Protein AF-A0A7C5AH09-F1 (afdb_monomer_lite)

Radius of gyration: 34.68 Å; chains: 1; bounding box: 106×74×76 Å

pLDDT: mean 75.74, std 21.16, range [31.05, 95.94]

Sequence (254 aa):
MTISGFISASARWSAEERPSFCAGADLTSGSRRRPGRLTRRSPPRRRPLKYDDGRMSAISKQVIEQIRSRCDIVEVIGESVPLQRAGASYKALCPFHKEKTPSFHVNPQRQMFYCFGCHAGGDVFRFVMLRENVDFYTALRMLAEKTGVRIQFEDERESGPDKSLLYRSQAEAAEFYHELLLGGQGAAAREYLKSRDLGDQAVRDFMIGYAPNAWDALLKWGGKKGYAAEALEAAGLVLRKSGASGDSWSSYDR

Secondary structure (DSSP, 8-state):
--------------------------------PPPP----PPPP-PPP----TTSGGGS-HHHHHHHHHH--HHHHHHTTS-PEEETTEEEE--SSS--SS--EEEETTTTEEEETTT--EE-HHHHHHHHHT--HHHHHHHHHHHHT-----GGGS--S--HHHHHHHHHHHHHHHHHHHHSGGGHHHHHHHHHTT--HHHHHHTT-----S-SSHHHHHHHHHT--HHHHHHTTSEEEEE-SSTT-EEEEE-

Foldseek 3Di:
DDDDDDDDDDDDDDDDDDDDDDDDDDDDDDDDDDPPDPDPPDPPDPDPPDPPPDQPVFFDPVLLVVLQVQDQLCVLVVVPFPWDDDPQKTWGCDPQDDDPDTQWIGHRVVQKIAGPPPRDIDHSQSVQCRNVVDDSVVSSVVSCVVRVNDTPGCVPPPPAQDVVLLVVLVVVVLVVQLVCCVDPQVPVVVVVCVVVVNDPVNCVVVSPGHDGPDFCPSVVVCVVVVHDPVSCVSSVQKDWDQDPPRPDIDITGD

Structure (mmCIF, N/CA/C/O backbone):
data_AF-A0A7C5AH09-F1
#
_entry.id   AF-A0A7C5AH09-F1
#
loop_
_atom_site.group_PDB
_atom_site.id
_atom_site.type_symbol
_atom_site.label_atom_id
_atom_site.label_alt_id
_atom_site.label_comp_id
_atom_site.label_asym_id
_atom_site.label_entity_id
_atom_site.label_seq_id
_atom_site.pdbx_PDB_ins_code
_atom_site.Cartn_x
_atom_site.Cartn_y
_atom_site.Cartn_z
_atom_site.occupancy
_atom_site.B_iso_or_equiv
_atom_site.auth_seq_id
_atom_site.auth_comp_id
_atom_site.auth_asym_id
_atom_site.auth_atom_id
_atom_site.pdbx_PDB_model_num
ATOM 1 N N . MET A 1 1 ? 78.126 -30.949 15.113 1.00 40.19 1 MET A N 1
ATOM 2 C CA . MET A 1 1 ? 78.537 -29.702 14.436 1.00 40.19 1 MET A CA 1
ATOM 3 C C . MET A 1 1 ? 77.319 -28.807 14.343 1.00 40.19 1 MET A C 1
ATOM 5 O O . MET A 1 1 ? 76.211 -29.308 14.217 1.00 40.19 1 MET A O 1
ATOM 9 N N . THR A 1 2 ? 77.544 -27.527 14.567 1.00 34.06 2 THR A N 1
ATOM 10 C CA . THR A 1 2 ? 76.625 -26.552 15.159 1.00 34.06 2 THR A CA 1
ATOM 11 C C . THR A 1 2 ? 76.087 -25.574 14.105 1.00 34.06 2 THR A C 1
ATOM 13 O O . THR A 1 2 ? 76.654 -25.502 13.021 1.00 34.06 2 THR A O 1
ATOM 16 N N . ILE A 1 3 ? 75.105 -24.756 14.527 1.00 38.84 3 ILE A N 1
ATOM 17 C CA . ILE A 1 3 ? 74.657 -23.441 13.992 1.00 38.84 3 ILE A CA 1
ATOM 18 C C . ILE A 1 3 ? 73.490 -23.540 12.987 1.00 38.84 3 ILE A C 1
ATOM 20 O O . ILE A 1 3 ? 73.645 -24.109 11.918 1.00 38.84 3 ILE A O 1
ATOM 24 N N . SER A 1 4 ? 72.241 -23.178 13.325 1.00 36.75 4 SER A N 1
ATOM 25 C CA . SER A 1 4 ? 71.658 -21.930 13.884 1.00 36.75 4 SER A CA 1
ATOM 26 C C . SER A 1 4 ? 71.413 -20.850 12.820 1.00 36.75 4 SER A C 1
ATOM 28 O O . SER A 1 4 ? 72.306 -20.519 12.050 1.00 36.75 4 SER A O 1
ATOM 30 N N . GLY A 1 5 ? 70.194 -20.298 12.800 1.00 33.03 5 GLY A N 1
ATOM 31 C CA . GLY A 1 5 ? 69.787 -19.235 11.877 1.00 33.03 5 GLY A CA 1
ATOM 32 C C . GLY A 1 5 ? 68.323 -18.815 12.034 1.00 33.03 5 GLY A C 1
ATOM 33 O O . GLY A 1 5 ? 67.497 -19.091 11.175 1.00 33.03 5 GLY A O 1
ATOM 34 N N . PHE A 1 6 ? 68.021 -18.183 13.168 1.00 36.06 6 PHE A N 1
ATOM 35 C CA . PHE A 1 6 ? 66.814 -17.400 13.474 1.00 36.06 6 PHE A CA 1
ATOM 36 C C . PHE A 1 6 ? 66.629 -16.233 12.478 1.00 36.06 6 PHE A C 1
ATOM 38 O O . PHE A 1 6 ? 67.632 -15.717 12.001 1.00 36.06 6 PHE A O 1
ATOM 45 N N . ILE A 1 7 ? 65.397 -15.744 12.271 1.00 38.12 7 ILE A N 1
ATOM 46 C CA . ILE A 1 7 ? 65.009 -14.324 12.452 1.00 38.12 7 ILE A CA 1
ATOM 47 C C . ILE A 1 7 ? 63.475 -14.202 12.401 1.00 38.12 7 ILE A C 1
ATOM 49 O O . ILE A 1 7 ? 62.809 -14.595 11.447 1.00 38.12 7 ILE A O 1
ATOM 53 N N . SER A 1 8 ? 62.953 -13.636 13.486 1.00 34.16 8 SER A N 1
ATOM 54 C CA . SER A 1 8 ? 61.584 -13.187 13.724 1.00 34.16 8 SER A CA 1
ATOM 55 C C . SER A 1 8 ? 61.521 -11.675 13.478 1.00 34.16 8 SER A C 1
ATOM 57 O O . SER A 1 8 ? 62.482 -10.978 13.801 1.00 34.16 8 SER A O 1
ATOM 59 N N . ALA A 1 9 ? 60.410 -11.151 12.956 1.00 36.31 9 ALA A N 1
ATOM 60 C CA . ALA A 1 9 ? 60.171 -9.709 12.885 1.00 36.31 9 ALA A CA 1
ATOM 61 C C . ALA A 1 9 ? 58.711 -9.381 13.232 1.00 36.31 9 ALA A C 1
ATOM 63 O O . ALA A 1 9 ? 57.815 -9.379 12.392 1.00 36.31 9 ALA A O 1
ATOM 64 N N . SER A 1 10 ? 58.493 -9.106 14.516 1.00 33.34 10 SER A N 1
ATOM 65 C CA . SER A 1 10 ? 57.310 -8.458 15.074 1.00 33.34 10 SER A CA 1
ATOM 66 C C . SER A 1 10 ? 57.399 -6.940 14.875 1.00 33.34 10 SER A C 1
ATOM 68 O O . SER A 1 10 ? 58.313 -6.311 15.413 1.00 33.34 10 SER A O 1
ATOM 70 N N . ALA A 1 11 ? 56.447 -6.336 14.161 1.00 37.59 11 ALA A N 1
ATOM 71 C CA . ALA A 1 11 ? 56.331 -4.882 14.052 1.00 37.59 11 ALA A CA 1
ATOM 72 C C . ALA A 1 11 ? 55.482 -4.326 15.208 1.00 37.59 11 ALA A C 1
ATOM 74 O O . ALA A 1 11 ? 54.275 -4.547 15.297 1.00 37.59 11 ALA A O 1
ATOM 75 N N . ARG A 1 12 ? 56.163 -3.622 16.112 1.00 35.12 12 ARG A N 1
ATOM 76 C CA . ARG A 1 12 ? 55.640 -2.896 17.271 1.00 35.12 12 ARG A CA 1
ATOM 77 C C . ARG A 1 12 ? 55.272 -1.474 16.821 1.00 35.12 12 ARG A C 1
ATOM 79 O O . ARG A 1 12 ? 56.121 -0.778 16.275 1.00 35.12 12 ARG A O 1
ATOM 86 N N . TRP A 1 13 ? 54.025 -1.053 17.029 1.00 32.09 13 TRP A N 1
ATOM 87 C CA . TRP A 1 13 ? 53.597 0.340 16.845 1.00 32.09 13 TRP A CA 1
ATOM 88 C C . TRP A 1 13 ? 54.025 1.162 18.068 1.00 32.09 13 TRP A C 1
ATOM 90 O O . TRP A 1 13 ? 53.552 0.903 19.174 1.00 32.09 13 TRP A O 1
ATOM 100 N N . SER A 1 14 ? 54.925 2.128 17.868 1.00 32.97 14 SER A N 1
ATOM 101 C CA . SER A 1 14 ? 55.265 3.159 18.856 1.00 32.97 14 SER A CA 1
ATOM 102 C C . SER A 1 14 ? 54.420 4.404 18.611 1.00 32.97 14 SER A C 1
ATOM 104 O O . SER A 1 14 ? 54.405 4.954 17.512 1.00 32.97 14 SER A O 1
ATOM 106 N N . ALA A 1 15 ? 53.722 4.825 19.659 1.00 37.28 15 ALA A N 1
ATOM 107 C CA . ALA A 1 15 ? 53.166 6.156 19.806 1.00 37.28 15 ALA A CA 1
ATOM 108 C C . ALA A 1 15 ? 54.281 7.108 20.243 1.00 37.28 15 ALA A C 1
ATOM 110 O O . ALA A 1 15 ? 55.023 6.742 21.141 1.00 37.28 15 ALA A O 1
ATOM 111 N N . GLU A 1 16 ? 54.361 8.289 19.631 1.00 34.41 16 GLU A N 1
ATOM 112 C CA . GLU A 1 16 ? 54.695 9.590 20.235 1.00 34.41 16 GLU A CA 1
ATOM 113 C C . GLU A 1 16 ? 55.125 10.553 19.131 1.00 34.41 16 GLU A C 1
ATOM 115 O O . GLU A 1 16 ? 55.995 10.231 18.336 1.00 34.41 16 GLU A O 1
ATOM 120 N N . GLU A 1 17 ? 54.465 11.712 19.065 1.00 35.47 17 GLU A N 1
ATOM 121 C CA . GLU A 1 17 ? 55.110 13.031 18.994 1.00 35.47 17 GLU A CA 1
ATOM 122 C C . GLU A 1 17 ? 54.033 14.119 18.842 1.00 35.47 17 GLU A C 1
ATOM 124 O O . GLU A 1 17 ? 53.329 14.235 17.839 1.00 35.47 17 GLU A O 1
ATOM 129 N N . ARG A 1 18 ? 53.880 14.919 19.902 1.00 43.75 18 ARG A N 1
ATOM 130 C CA . ARG A 1 18 ? 53.149 16.190 19.918 1.00 43.75 18 ARG A CA 1
ATOM 131 C C . ARG A 1 18 ? 54.176 17.320 19.921 1.00 43.75 18 ARG A C 1
ATOM 133 O O . ARG A 1 18 ? 55.049 17.287 20.787 1.00 43.75 18 ARG A O 1
ATOM 140 N N . PRO A 1 19 ? 54.005 18.387 19.128 1.00 40.19 19 PRO A N 1
ATOM 141 C CA . PRO A 1 19 ? 54.652 19.653 19.419 1.00 40.19 19 PRO A CA 1
ATOM 142 C C . PRO A 1 19 ? 53.746 20.560 20.261 1.00 40.19 19 PRO A C 1
ATOM 144 O O . PRO A 1 19 ? 52.538 20.670 20.047 1.00 40.19 19 PRO A O 1
ATOM 147 N N . SER A 1 20 ? 54.391 21.224 21.212 1.00 38.19 20 SER A N 1
ATOM 148 C CA . SER A 1 20 ? 53.914 22.301 22.075 1.00 38.19 20 SER A CA 1
ATOM 149 C C . SER A 1 20 ? 54.681 23.570 21.696 1.00 38.19 20 SER A C 1
ATOM 151 O O . SER A 1 20 ? 55.899 23.473 21.589 1.00 38.19 20 SER A O 1
ATOM 153 N N . PHE A 1 21 ? 54.013 24.718 21.504 1.00 34.06 21 PHE A N 1
ATOM 154 C CA . PHE A 1 21 ? 54.287 25.983 22.225 1.00 34.06 21 PHE A CA 1
ATOM 155 C C . PHE A 1 21 ? 53.445 27.177 21.701 1.00 34.06 21 PHE A C 1
ATOM 157 O O . PHE A 1 21 ? 53.385 27.417 20.501 1.00 34.06 21 PHE A O 1
ATOM 164 N N . CYS A 1 22 ? 52.795 27.869 22.654 1.00 34.16 22 CYS A N 1
ATOM 165 C CA . CYS A 1 22 ? 52.670 29.322 22.943 1.00 34.16 22 CYS A CA 1
ATOM 166 C C . CYS A 1 22 ? 52.935 30.371 21.831 1.00 34.16 22 CYS A C 1
ATOM 168 O O . CYS A 1 22 ? 53.820 30.185 21.015 1.00 34.16 22 CYS A O 1
ATOM 170 N N . ALA A 1 23 ? 52.386 31.594 21.802 1.00 34.53 23 ALA A N 1
ATOM 171 C CA . ALA A 1 23 ? 51.424 32.378 22.590 1.00 34.53 23 ALA A CA 1
ATOM 172 C C . ALA A 1 23 ? 51.160 33.698 21.814 1.00 34.53 23 ALA A C 1
ATOM 174 O O . ALA A 1 23 ? 51.990 34.100 21.002 1.00 34.53 23 ALA A O 1
ATOM 175 N N . GLY A 1 24 ? 50.065 34.412 22.097 1.00 31.05 24 GLY A N 1
ATOM 176 C CA . GLY A 1 24 ? 49.858 35.782 21.605 1.00 31.05 24 GLY A CA 1
ATOM 177 C C . GLY A 1 24 ? 48.459 36.307 21.913 1.00 31.05 24 GLY A C 1
ATOM 178 O O . GLY A 1 24 ? 47.480 35.825 21.354 1.00 31.05 24 GLY A O 1
ATOM 179 N N . ALA A 1 25 ? 48.374 37.246 22.852 1.00 38.72 25 ALA A N 1
ATOM 180 C CA . ALA A 1 25 ? 47.150 37.895 23.301 1.00 38.72 25 ALA A CA 1
ATOM 181 C C . ALA A 1 25 ? 46.715 39.010 22.341 1.00 38.72 25 ALA A C 1
ATOM 183 O O . ALA A 1 25 ? 47.569 39.722 21.831 1.00 38.72 25 ALA A O 1
ATOM 184 N N . ASP A 1 26 ? 45.403 39.220 22.199 1.00 35.81 26 ASP A N 1
ATOM 185 C CA . ASP A 1 26 ? 44.855 40.577 22.140 1.00 35.81 26 ASP A CA 1
ATOM 186 C C . ASP A 1 26 ? 43.365 40.598 22.513 1.00 35.81 26 ASP A C 1
ATOM 188 O O . ASP A 1 26 ? 42.535 39.854 21.984 1.00 35.81 26 ASP A O 1
ATOM 192 N N . LEU A 1 27 ? 43.039 41.449 23.485 1.00 42.50 27 LEU A N 1
ATOM 193 C CA . LEU A 1 27 ? 41.693 41.742 23.966 1.00 42.50 27 LEU A CA 1
ATOM 194 C C . LEU A 1 27 ? 41.274 43.090 23.386 1.00 42.50 27 LEU A C 1
ATOM 196 O O . LEU A 1 27 ? 41.778 44.097 23.859 1.00 42.50 27 LEU A O 1
ATOM 200 N N . THR A 1 28 ? 40.287 43.151 22.488 1.00 41.62 28 THR A N 1
ATOM 201 C CA . THR A 1 28 ? 39.384 44.317 22.417 1.00 41.62 28 THR A CA 1
ATOM 202 C C . THR A 1 28 ? 38.010 43.973 21.821 1.00 41.62 28 THR A C 1
ATOM 204 O O . THR A 1 28 ? 37.868 43.435 20.730 1.00 41.62 28 THR A O 1
ATOM 207 N N . SER A 1 29 ? 36.983 44.285 22.619 1.00 46.16 29 SER A N 1
ATOM 208 C CA . SER A 1 29 ? 35.616 44.702 22.264 1.00 46.16 29 SER A CA 1
ATOM 209 C C . SER A 1 29 ? 34.959 44.169 20.976 1.00 46.16 29 SER A C 1
ATOM 211 O O . SER A 1 29 ? 35.094 44.744 19.901 1.00 46.16 29 SER A O 1
ATOM 213 N N . GLY A 1 30 ? 34.066 43.187 21.132 1.00 36.66 30 GLY A N 1
ATOM 214 C CA . GLY A 1 30 ? 33.054 42.832 20.134 1.00 36.66 30 GLY A CA 1
ATOM 215 C C . GLY A 1 30 ? 31.802 42.277 20.813 1.00 36.66 30 GLY A C 1
ATOM 216 O O . GLY A 1 30 ? 31.879 41.345 21.609 1.00 36.66 30 GLY A O 1
ATOM 217 N N . SER A 1 31 ? 30.647 42.889 20.555 1.00 44.56 31 SER A N 1
ATOM 218 C CA . SER A 1 31 ? 29.350 42.646 21.202 1.00 44.56 31 SER A CA 1
ATOM 219 C C . SER A 1 31 ? 29.012 41.163 21.439 1.00 44.56 31 SER A C 1
ATOM 221 O O . SER A 1 31 ? 28.900 40.388 20.486 1.00 44.56 31 SER A O 1
ATOM 223 N N . ARG A 1 32 ? 28.733 40.777 22.693 1.00 42.81 32 ARG A N 1
ATOM 224 C CA . ARG A 1 32 ? 28.123 39.473 23.008 1.00 42.81 32 ARG A CA 1
ATOM 225 C C . ARG A 1 32 ? 26.702 39.435 22.444 1.00 42.81 32 ARG A C 1
ATOM 227 O O . ARG A 1 32 ? 25.758 39.892 23.086 1.00 42.81 32 ARG A O 1
ATOM 234 N N . ARG A 1 33 ? 26.527 38.873 21.247 1.00 46.75 33 ARG A N 1
ATOM 235 C CA . ARG A 1 33 ? 25.202 38.460 20.774 1.00 46.75 33 ARG A CA 1
ATOM 236 C C . ARG A 1 33 ? 24.731 37.308 21.662 1.00 46.75 33 ARG A C 1
ATOM 238 O O . ARG A 1 33 ? 25.384 36.271 21.739 1.00 46.75 33 ARG A O 1
ATOM 245 N N . ARG A 1 34 ? 23.608 37.508 22.359 1.00 49.28 34 ARG A N 1
ATOM 246 C CA . ARG A 1 34 ? 22.893 36.448 23.087 1.00 49.28 34 ARG A CA 1
ATOM 247 C C . ARG A 1 34 ? 22.659 35.264 22.135 1.00 49.28 34 ARG A C 1
ATOM 249 O O . ARG A 1 34 ? 22.107 35.499 21.058 1.00 49.28 34 ARG A O 1
ATOM 256 N N . PRO A 1 35 ? 23.004 34.015 22.497 1.00 47.00 35 PRO A N 1
ATOM 257 C CA . PRO A 1 35 ? 22.587 32.872 21.702 1.00 47.00 35 PRO A CA 1
ATOM 258 C C . PRO A 1 35 ? 21.058 32.806 21.743 1.00 47.00 35 PRO A C 1
ATOM 260 O O . PRO A 1 35 ? 20.446 32.730 22.812 1.00 47.00 35 PRO A O 1
ATOM 263 N N . GLY A 1 36 ? 20.440 32.916 20.567 1.00 47.38 36 GLY A N 1
ATOM 264 C CA . GLY A 1 36 ? 19.002 32.776 20.407 1.00 47.38 36 GLY A CA 1
ATOM 265 C C . GLY A 1 36 ? 18.559 31.431 20.970 1.00 47.38 36 GLY A C 1
ATOM 266 O O . GLY A 1 36 ? 19.109 30.387 20.625 1.00 47.38 36 GLY A O 1
ATOM 267 N N . ARG A 1 37 ? 17.569 31.464 21.865 1.00 53.09 37 ARG A N 1
ATOM 268 C CA . ARG A 1 37 ? 16.880 30.280 22.372 1.00 53.09 37 ARG A CA 1
ATOM 269 C C . ARG A 1 37 ? 16.356 29.508 21.160 1.00 53.09 37 ARG A C 1
ATOM 271 O O . ARG A 1 37 ? 15.399 29.950 20.531 1.00 53.09 37 ARG A O 1
ATOM 278 N N . LEU A 1 38 ? 16.991 28.380 20.839 1.00 53.38 38 LEU A N 1
ATOM 279 C CA . LEU A 1 38 ? 16.475 27.396 19.893 1.00 53.38 38 LEU A CA 1
ATOM 280 C C . LEU A 1 38 ? 15.101 26.969 20.410 1.00 53.38 38 LEU A C 1
ATOM 282 O O . LEU A 1 38 ? 14.984 26.151 21.325 1.00 53.38 38 LEU A O 1
ATOM 286 N N . THR A 1 39 ? 14.046 27.585 19.885 1.00 55.97 39 THR A N 1
ATOM 287 C CA . THR A 1 39 ? 12.694 27.103 20.106 1.00 55.97 39 THR A CA 1
ATOM 288 C C . THR A 1 39 ? 12.666 25.713 19.490 1.00 55.97 39 THR A C 1
ATOM 290 O O . THR A 1 39 ? 12.924 25.539 18.298 1.00 55.97 39 THR A O 1
ATOM 293 N N . ARG A 1 40 ? 12.449 24.689 20.323 1.00 48.91 40 ARG A N 1
ATOM 294 C CA . ARG A 1 40 ? 12.182 23.337 19.833 1.00 48.91 40 ARG A CA 1
ATOM 295 C C . ARG A 1 40 ? 11.014 23.471 18.863 1.00 48.91 40 ARG A C 1
ATOM 297 O O . ARG A 1 40 ? 9.893 23.744 19.294 1.00 48.91 40 ARG A O 1
ATOM 304 N N . ARG A 1 41 ? 11.290 23.365 17.560 1.00 50.88 41 ARG A N 1
ATOM 305 C CA . ARG A 1 41 ? 10.249 23.316 16.534 1.00 50.88 41 ARG A CA 1
ATOM 306 C C . ARG A 1 41 ? 9.304 22.202 16.957 1.00 50.88 41 ARG A C 1
ATOM 308 O O . ARG A 1 41 ? 9.736 21.069 17.158 1.00 50.88 41 ARG A O 1
ATOM 315 N N . SER A 1 42 ? 8.044 22.557 17.188 1.00 46.97 42 SER A N 1
ATOM 316 C CA . SER A 1 42 ? 7.021 21.564 17.491 1.00 46.97 42 SER A CA 1
ATOM 317 C C . SER A 1 42 ? 7.010 20.537 16.355 1.00 46.97 42 SER A C 1
ATOM 319 O O . SER A 1 42 ? 7.121 20.945 15.194 1.00 46.97 42 SER A O 1
ATOM 321 N N . PRO A 1 43 ? 6.924 19.230 16.656 1.00 49.88 43 PRO A N 1
ATOM 322 C CA . PRO A 1 43 ? 6.830 18.220 15.614 1.00 49.88 43 PRO A CA 1
ATOM 323 C C . PRO A 1 43 ? 5.635 18.549 14.708 1.00 49.88 43 PRO A C 1
ATOM 325 O O . PRO A 1 43 ? 4.627 19.075 15.201 1.00 49.88 43 PRO A O 1
ATOM 328 N N . PRO A 1 44 ? 5.726 18.283 13.393 1.00 50.91 44 PRO A N 1
ATOM 329 C CA . PRO A 1 44 ? 4.606 18.513 12.495 1.00 50.91 44 PRO A CA 1
ATOM 330 C C . PRO A 1 44 ? 3.380 17.784 13.050 1.00 50.91 44 PRO A C 1
ATOM 332 O O . PRO A 1 44 ? 3.457 16.600 13.393 1.00 50.91 44 PRO A O 1
ATOM 335 N N . ARG A 1 45 ? 2.254 18.499 13.185 1.00 47.78 45 ARG A N 1
ATOM 336 C CA . ARG A 1 45 ? 0.975 17.882 13.557 1.00 47.78 45 ARG A CA 1
ATOM 337 C C . ARG A 1 45 ? 0.718 16.775 12.539 1.00 47.78 45 ARG A C 1
ATOM 339 O O . ARG A 1 45 ? 0.548 17.073 11.357 1.00 47.78 45 ARG A O 1
ATOM 346 N N . ARG A 1 46 ? 0.740 15.510 12.980 1.00 47.53 46 ARG A N 1
ATOM 347 C CA . ARG A 1 46 ? 0.356 14.376 12.133 1.00 47.53 46 ARG A CA 1
ATOM 348 C C . ARG A 1 46 ? -1.020 14.712 11.567 1.00 47.53 46 ARG A C 1
ATOM 350 O O . ARG A 1 46 ? -1.941 14.982 12.340 1.00 47.53 46 ARG A O 1
ATOM 357 N N . ARG A 1 47 ? -1.136 14.783 10.236 1.00 47.28 47 ARG A N 1
ATOM 358 C CA . ARG A 1 47 ? -2.443 14.917 9.588 1.00 47.28 47 ARG A CA 1
ATOM 359 C C . ARG A 1 47 ? -3.327 13.797 10.151 1.00 47.28 47 ARG A C 1
ATOM 361 O O . ARG A 1 47 ? -2.833 12.673 10.265 1.00 47.28 47 ARG A O 1
ATOM 368 N N . PRO A 1 48 ? -4.578 14.078 10.553 1.00 44.12 48 PRO A N 1
ATOM 369 C CA . PRO A 1 48 ? -5.498 13.002 10.885 1.00 44.12 48 PRO A CA 1
ATOM 370 C C . PRO A 1 48 ? -5.536 12.063 9.680 1.00 44.12 48 PRO A C 1
ATOM 372 O O . PRO A 1 48 ? -5.568 12.553 8.550 1.00 44.12 48 PRO A O 1
ATOM 375 N N . LEU A 1 49 ? -5.455 10.754 9.933 1.00 47.22 49 LEU A N 1
ATOM 376 C CA . LEU A 1 49 ? -5.589 9.702 8.926 1.00 47.22 49 LEU A CA 1
ATOM 377 C C . LEU A 1 49 ? -6.968 9.858 8.275 1.00 47.22 49 LEU A C 1
ATOM 379 O O . LEU A 1 49 ? -7.958 9.290 8.728 1.00 47.22 49 LEU A O 1
ATOM 383 N N . LYS A 1 50 ? -7.050 10.735 7.277 1.00 43.03 50 LYS A N 1
ATOM 384 C CA . LYS A 1 50 ? -8.178 10.812 6.368 1.00 43.03 50 LYS A CA 1
ATOM 385 C C . LYS A 1 50 ? -7.991 9.647 5.411 1.00 43.03 50 LYS A C 1
ATOM 387 O O . LYS A 1 50 ? -6.880 9.432 4.937 1.00 43.03 50 LYS A O 1
ATOM 392 N N . TYR A 1 51 ? -9.061 8.886 5.216 1.00 54.56 51 TYR A N 1
ATOM 393 C CA . TYR A 1 51 ? -9.144 7.832 4.214 1.00 54.56 51 TYR A CA 1
ATOM 394 C C . TYR A 1 51 ? -8.585 8.364 2.890 1.00 54.56 51 TYR A C 1
ATOM 396 O O . TYR A 1 51 ? -9.141 9.315 2.344 1.00 54.56 51 TYR A O 1
ATOM 404 N N . ASP A 1 52 ? -7.467 7.805 2.425 1.00 48.78 52 ASP A N 1
ATOM 405 C CA . ASP A 1 52 ? -6.911 8.110 1.108 1.00 48.78 52 ASP A CA 1
ATOM 406 C C . ASP A 1 52 ? -7.889 7.568 0.051 1.00 48.78 52 ASP A C 1
ATOM 408 O O . ASP A 1 52 ? -8.067 6.359 -0.139 1.00 48.78 52 ASP A O 1
ATOM 412 N N . ASP A 1 53 ? -8.606 8.511 -0.552 1.00 49.56 53 ASP A N 1
ATOM 413 C CA . ASP A 1 53 ? -9.775 8.374 -1.421 1.00 49.56 53 ASP A CA 1
ATOM 414 C C . ASP A 1 53 ? -9.387 7.960 -2.851 1.00 49.56 53 ASP A C 1
ATOM 416 O O . ASP A 1 53 ? -9.616 8.671 -3.822 1.00 49.56 53 ASP A O 1
ATOM 420 N N . GLY A 1 54 ? -8.710 6.818 -2.975 1.00 46.03 54 GLY A N 1
ATOM 421 C CA . GLY A 1 54 ? -8.391 6.209 -4.275 1.00 46.03 54 GLY A CA 1
ATOM 422 C C . GLY A 1 54 ? -8.931 4.789 -4.436 1.00 46.03 54 GLY A C 1
ATOM 423 O O . GLY A 1 54 ? -9.229 4.360 -5.544 1.00 46.03 54 GLY A O 1
ATOM 424 N N . ARG A 1 55 ? -9.097 4.051 -3.330 1.00 51.16 55 ARG A N 1
ATOM 425 C CA . ARG A 1 55 ? -9.553 2.646 -3.341 1.00 51.16 55 ARG A CA 1
ATOM 426 C C . ARG A 1 55 ? -10.995 2.440 -2.870 1.00 51.16 55 ARG A C 1
ATOM 428 O O . ARG A 1 55 ? -11.509 1.333 -2.994 1.00 51.16 55 ARG A O 1
ATOM 435 N N . MET A 1 56 ? -11.668 3.481 -2.356 1.00 50.31 56 MET A N 1
ATOM 436 C CA . MET A 1 56 ? -13.044 3.360 -1.826 1.00 50.31 56 MET A CA 1
ATOM 437 C C . MET A 1 56 ? -14.061 3.002 -2.920 1.00 50.31 56 MET A C 1
ATOM 439 O O . MET A 1 56 ? -15.167 2.567 -2.609 1.00 50.31 56 MET A O 1
ATOM 443 N N . SER A 1 57 ? -13.675 3.153 -4.191 1.00 51.84 57 SER A N 1
ATOM 444 C CA . SER A 1 57 ? -14.494 2.822 -5.356 1.00 51.84 57 SER A CA 1
ATOM 445 C C . SER A 1 57 ? -14.548 1.323 -5.696 1.00 51.84 57 SER A C 1
ATOM 447 O O . SER A 1 57 ? -15.360 0.957 -6.536 1.00 51.84 57 SER A O 1
ATOM 449 N N . ALA A 1 58 ? -13.731 0.466 -5.065 1.00 58.47 58 ALA A N 1
ATOM 450 C CA . ALA A 1 58 ? -13.563 -0.938 -5.476 1.00 58.47 58 ALA A CA 1
ATOM 451 C C . ALA A 1 58 ? -14.369 -1.966 -4.652 1.00 58.47 58 ALA A C 1
ATOM 453 O O . ALA A 1 58 ? -14.331 -3.159 -4.946 1.00 58.47 58 ALA A O 1
ATOM 454 N N . ILE A 1 59 ? -15.077 -1.549 -3.592 1.00 69.31 59 ILE A N 1
ATOM 455 C CA . ILE A 1 59 ? -15.866 -2.456 -2.738 1.00 69.31 59 ILE A CA 1
ATOM 456 C C . ILE A 1 59 ? -17.290 -1.926 -2.625 1.00 69.31 59 ILE A C 1
ATOM 458 O O . ILE A 1 59 ? -17.514 -0.770 -2.261 1.00 69.31 59 ILE A O 1
ATOM 462 N N . SER A 1 60 ? -18.278 -2.777 -2.914 1.00 77.44 60 SER A N 1
ATOM 463 C CA . SER A 1 60 ? -19.677 -2.372 -2.825 1.00 77.44 60 SER A CA 1
ATOM 464 C C . SER A 1 60 ? -20.038 -2.011 -1.379 1.00 77.44 60 SER A C 1
ATOM 466 O O . SER A 1 60 ? -19.751 -2.744 -0.429 1.00 77.44 60 SER A O 1
ATOM 468 N N . LYS A 1 61 ? -20.720 -0.873 -1.197 1.00 80.19 61 LYS A N 1
ATOM 469 C CA . LYS A 1 61 ? -21.208 -0.429 0.124 1.00 80.19 61 LYS A CA 1
ATOM 470 C C . LYS A 1 61 ? -22.054 -1.505 0.820 1.00 80.19 61 LYS A C 1
ATOM 472 O O . LYS A 1 61 ? -22.055 -1.589 2.042 1.00 80.19 61 LYS A O 1
ATOM 477 N N . GLN A 1 62 ? -22.728 -2.348 0.034 1.00 82.06 62 GLN A N 1
ATOM 478 C CA . GLN A 1 62 ? -23.499 -3.491 0.517 1.00 82.06 62 GLN A CA 1
ATOM 479 C C . GLN A 1 62 ? -22.627 -4.545 1.211 1.00 82.06 62 GLN A C 1
ATOM 481 O O . GLN A 1 62 ? -23.016 -5.034 2.264 1.00 82.06 62 GLN A O 1
ATOM 486 N N . VAL A 1 63 ? -21.442 -4.862 0.677 1.00 84.62 63 VAL A N 1
ATOM 487 C CA . VAL A 1 63 ? -20.521 -5.833 1.295 1.00 84.62 63 VAL A CA 1
ATOM 488 C C . VAL A 1 63 ? -19.981 -5.306 2.623 1.00 84.62 63 VAL A C 1
ATOM 490 O O . VAL A 1 63 ? -19.929 -6.050 3.600 1.00 84.62 63 VAL A O 1
ATOM 493 N N . ILE A 1 64 ? -19.643 -4.015 2.693 1.00 87.56 64 ILE A N 1
ATOM 494 C CA . ILE A 1 64 ? -19.181 -3.381 3.938 1.00 87.56 64 ILE A CA 1
ATOM 495 C C . ILE A 1 64 ? -20.274 -3.459 5.011 1.00 87.56 64 ILE A C 1
ATOM 497 O O . ILE A 1 64 ? -20.001 -3.862 6.142 1.00 87.56 64 ILE A O 1
ATOM 501 N N . GLU A 1 65 ? -21.516 -3.128 4.653 1.00 87.50 65 GLU A N 1
ATOM 502 C CA . GLU A 1 65 ? -22.647 -3.212 5.579 1.00 87.50 65 GLU A CA 1
ATOM 503 C C . GLU A 1 65 ? -22.944 -4.656 5.994 1.00 87.50 65 GLU A C 1
ATOM 505 O O . GLU A 1 65 ? -23.213 -4.925 7.162 1.00 87.50 65 GLU A O 1
ATOM 510 N N . GLN A 1 66 ? -22.833 -5.607 5.066 1.00 87.50 66 GLN A N 1
ATOM 511 C CA . GLN A 1 66 ? -23.016 -7.023 5.355 1.00 87.50 66 GLN A CA 1
ATOM 512 C C . GLN A 1 66 ? -21.992 -7.521 6.382 1.00 87.50 66 GLN A C 1
ATOM 514 O O . GLN A 1 66 ? -22.378 -8.184 7.344 1.00 87.50 66 GLN A O 1
ATOM 519 N N . ILE A 1 67 ? -20.712 -7.173 6.223 1.00 89.19 67 ILE A N 1
ATOM 520 C CA . ILE A 1 67 ? -19.665 -7.511 7.199 1.00 89.19 67 ILE A CA 1
ATOM 521 C C . ILE A 1 67 ? -19.978 -6.847 8.543 1.00 89.19 67 ILE A C 1
ATOM 523 O O . ILE A 1 67 ? -19.982 -7.520 9.570 1.00 89.19 67 ILE A O 1
ATOM 527 N N . ARG A 1 68 ? -20.338 -5.556 8.534 1.00 88.81 68 ARG A N 1
ATOM 528 C CA . ARG A 1 68 ? -20.711 -4.817 9.747 1.00 88.81 68 ARG A CA 1
ATOM 529 C C . ARG A 1 68 ? -21.878 -5.465 10.494 1.00 88.81 68 ARG A C 1
ATOM 531 O O . ARG A 1 68 ? -21.838 -5.536 11.711 1.00 88.81 68 ARG A O 1
ATOM 538 N N . SER A 1 69 ? -22.890 -5.947 9.775 1.00 87.25 69 SER A N 1
ATOM 539 C CA . SER A 1 69 ? -24.078 -6.580 10.362 1.00 87.25 69 SER A CA 1
ATOM 540 C C . SER A 1 69 ? -23.814 -7.967 10.954 1.00 87.25 69 SER A C 1
ATOM 542 O O . SER A 1 69 ? -24.548 -8.403 11.836 1.00 87.25 69 SER A O 1
ATOM 544 N N . ARG A 1 70 ? -22.783 -8.670 10.465 1.00 88.50 70 ARG A N 1
ATOM 545 C CA . ARG A 1 70 ? -22.405 -10.008 10.943 1.00 88.50 70 ARG A CA 1
ATOM 546 C C . ARG A 1 70 ? -21.400 -9.976 12.089 1.00 88.50 70 ARG A C 1
ATOM 548 O O . ARG A 1 70 ? -21.295 -10.961 12.808 1.00 88.50 70 ARG A O 1
ATOM 555 N N . CYS A 1 71 ? -20.652 -8.888 12.240 1.00 89.44 71 CYS A N 1
ATOM 556 C CA . CYS A 1 71 ? -19.723 -8.713 13.348 1.00 89.44 71 CYS A CA 1
ATOM 557 C C . CYS A 1 71 ? -20.436 -8.107 14.559 1.00 89.44 71 CYS A C 1
ATOM 559 O O . CYS A 1 71 ? -20.922 -6.982 14.474 1.00 89.44 71 CYS A O 1
ATOM 561 N N . ASP A 1 72 ? -20.404 -8.789 15.705 1.00 91.56 72 ASP A N 1
ATOM 562 C CA . ASP A 1 72 ? -20.719 -8.150 16.984 1.00 91.56 72 ASP A CA 1
ATOM 563 C C . ASP A 1 72 ? -19.453 -7.523 17.583 1.00 91.56 72 ASP A C 1
ATOM 565 O O . ASP A 1 72 ? -18.437 -8.186 17.814 1.00 91.56 72 ASP A O 1
ATOM 569 N N . ILE A 1 73 ? -19.511 -6.223 17.870 1.00 92.81 73 ILE A N 1
ATOM 570 C CA . ILE A 1 73 ? -18.416 -5.489 18.498 1.00 92.81 73 ILE A CA 1
ATOM 571 C C . ILE A 1 73 ? -18.015 -6.071 19.862 1.00 92.81 73 ILE A C 1
ATOM 573 O O . ILE A 1 73 ? -16.843 -5.997 20.233 1.00 92.81 73 ILE A O 1
ATOM 577 N N . VAL A 1 74 ? -18.959 -6.641 20.621 1.00 93.31 74 VAL A N 1
ATOM 578 C CA . VAL A 1 74 ? -18.666 -7.216 21.944 1.00 93.31 74 VAL A CA 1
ATOM 579 C C . VAL A 1 74 ? -17.811 -8.469 21.807 1.00 93.31 74 VAL A C 1
ATOM 581 O O . VAL A 1 74 ? -16.875 -8.646 22.582 1.00 93.31 74 VAL A O 1
ATOM 584 N N . GLU A 1 75 ? -18.090 -9.297 20.803 1.00 91.88 75 GLU A N 1
ATOM 585 C CA . GLU A 1 75 ? -17.328 -10.511 20.513 1.00 91.88 75 GLU A CA 1
ATOM 586 C C . GLU A 1 75 ? -15.908 -10.163 20.054 1.00 91.88 75 GLU A C 1
ATOM 588 O O . GLU A 1 75 ? -14.933 -10.591 20.672 1.00 91.88 75 GLU A O 1
ATOM 593 N N . VAL A 1 76 ? -15.780 -9.280 19.056 1.00 92.19 76 VAL A N 1
ATOM 594 C CA . VAL A 1 76 ? -14.477 -8.880 18.493 1.00 92.19 76 VAL A CA 1
ATOM 595 C C . VAL A 1 76 ? -13.571 -8.230 19.545 1.00 92.19 76 VAL A C 1
ATOM 597 O O . VAL A 1 76 ? -12.369 -8.501 19.607 1.00 92.19 76 VAL A O 1
ATOM 600 N N . ILE A 1 77 ? -14.128 -7.366 20.398 1.00 93.50 77 ILE A N 1
ATOM 601 C CA . ILE A 1 77 ? -13.358 -6.747 21.481 1.00 93.50 77 ILE A CA 1
ATOM 602 C C . ILE A 1 77 ? -13.092 -7.755 22.604 1.00 93.50 77 ILE A C 1
ATOM 604 O O . ILE A 1 77 ? -12.000 -7.742 23.172 1.00 93.50 77 ILE A O 1
ATOM 608 N N . GLY A 1 78 ? -14.053 -8.628 22.912 1.00 92.06 78 GLY A N 1
ATOM 609 C CA . GLY A 1 78 ? -13.952 -9.645 23.959 1.00 92.06 78 GLY A CA 1
ATOM 610 C C . GLY A 1 78 ? -12.830 -10.657 23.725 1.00 92.06 78 GLY A C 1
ATOM 611 O O . GLY A 1 78 ? -12.193 -11.081 24.685 1.00 92.06 78 GLY A O 1
ATOM 612 N N . GLU A 1 79 ? -12.511 -10.967 22.464 1.00 89.94 79 GLU A N 1
ATOM 613 C CA . GLU A 1 79 ? -11.316 -11.749 22.099 1.00 89.94 79 GLU A CA 1
ATOM 614 C C . GLU A 1 79 ? -10.006 -11.072 22.540 1.00 89.94 79 GLU A C 1
ATOM 616 O O . GLU A 1 79 ? -8.989 -11.723 22.776 1.00 89.94 79 GLU A O 1
ATOM 621 N N . SER A 1 80 ? -10.012 -9.742 22.603 1.00 88.56 80 SER A N 1
ATOM 622 C CA . SER A 1 80 ? -8.817 -8.922 22.792 1.00 88.56 80 SER A CA 1
ATOM 623 C C . SER A 1 80 ? -8.637 -8.462 24.232 1.00 88.56 80 SER A C 1
ATOM 625 O O . SER A 1 80 ? -7.510 -8.298 24.698 1.00 88.56 80 SER A O 1
ATOM 627 N N . VAL A 1 81 ? -9.746 -8.171 24.908 1.00 91.06 81 VAL A N 1
ATOM 628 C CA . VAL A 1 81 ? -9.776 -7.514 26.210 1.00 91.06 81 VAL A CA 1
ATOM 629 C C . VAL A 1 81 ? -10.876 -8.148 27.062 1.00 91.06 81 VAL A C 1
ATOM 631 O O . VAL A 1 81 ? -12.005 -8.278 26.588 1.00 91.06 81 VAL A O 1
ATOM 634 N N . PRO A 1 82 ? -10.608 -8.483 28.337 1.00 91.88 82 PRO A N 1
ATOM 635 C CA . PRO A 1 82 ? -11.640 -8.989 29.233 1.00 91.88 82 PRO A CA 1
ATOM 636 C C . PRO A 1 82 ? -12.687 -7.900 29.509 1.00 91.88 82 PRO A C 1
ATOM 638 O O . PRO A 1 82 ? -12.414 -6.900 30.179 1.00 91.88 82 PRO A O 1
ATOM 641 N N . LEU A 1 83 ? -13.896 -8.099 28.986 1.00 93.62 83 LEU A N 1
ATOM 642 C CA . LEU A 1 83 ? -15.023 -7.186 29.152 1.00 93.62 83 LEU A CA 1
ATOM 643 C C . LEU A 1 83 ? -15.788 -7.488 30.448 1.00 93.62 83 LEU A C 1
ATOM 645 O O . LEU A 1 83 ? -16.200 -8.618 30.699 1.00 93.62 83 LEU A O 1
ATOM 649 N N . GLN A 1 84 ? -16.042 -6.458 31.254 1.00 93.12 84 GLN A N 1
ATOM 650 C CA . GLN A 1 84 ? -16.892 -6.530 32.443 1.00 93.12 84 GLN A CA 1
ATOM 651 C C . GLN A 1 84 ? -18.252 -5.894 32.158 1.00 93.12 84 GLN A C 1
ATOM 653 O O . GLN A 1 84 ? -18.338 -4.791 31.618 1.00 93.12 84 GLN A O 1
ATOM 658 N N . ARG A 1 85 ? -19.341 -6.567 32.532 1.00 93.38 85 ARG A N 1
ATOM 659 C CA . ARG A 1 85 ? -20.695 -6.056 32.292 1.00 93.38 85 ARG A CA 1
ATOM 660 C C . ARG A 1 85 ? -21.023 -4.911 33.254 1.00 93.38 85 ARG A C 1
ATOM 662 O O . ARG A 1 85 ? -20.891 -5.055 34.465 1.00 93.38 85 ARG A O 1
ATOM 669 N N . ALA A 1 86 ? -21.496 -3.791 32.717 1.00 90.62 86 ALA A N 1
ATOM 670 C CA . ALA A 1 86 ? -21.904 -2.606 33.466 1.00 90.62 86 ALA A CA 1
ATOM 671 C C . ALA A 1 86 ? -23.276 -2.117 32.968 1.00 90.62 86 ALA A C 1
ATOM 673 O O . ALA A 1 86 ? -23.385 -1.202 32.146 1.00 90.62 86 ALA A O 1
ATOM 674 N N . GLY A 1 87 ? -24.341 -2.756 33.460 1.00 91.12 87 GLY A N 1
ATOM 675 C CA . GLY A 1 87 ? -25.712 -2.493 33.020 1.00 91.12 87 GLY A CA 1
ATOM 676 C C . GLY A 1 87 ? -25.942 -2.954 31.579 1.00 91.12 87 GLY A C 1
ATOM 677 O O . GLY A 1 87 ? -25.758 -4.129 31.266 1.00 91.12 87 GLY A O 1
ATOM 678 N N . ALA A 1 88 ? -26.343 -2.025 30.708 1.00 90.12 88 ALA A N 1
ATOM 679 C CA . ALA A 1 88 ? -26.583 -2.277 29.283 1.00 90.12 88 ALA A CA 1
ATOM 680 C C . ALA A 1 88 ? -25.314 -2.185 28.409 1.00 90.12 88 ALA A C 1
ATOM 682 O O . ALA A 1 88 ? -25.373 -2.402 27.203 1.00 90.12 88 ALA A O 1
ATOM 683 N N . SER A 1 89 ? -24.170 -1.817 28.987 1.00 94.00 89 SER A N 1
ATOM 684 C CA . SER A 1 89 ? -22.889 -1.671 28.287 1.00 94.00 89 SER A CA 1
ATOM 685 C C . SER A 1 89 ? -21.800 -2.486 28.982 1.00 94.00 89 SER A C 1
ATOM 687 O O . SER A 1 89 ? -22.001 -3.006 30.080 1.00 94.00 89 SER A O 1
ATOM 689 N N . TYR A 1 90 ? -20.636 -2.589 28.353 1.00 95.25 90 TYR A N 1
ATOM 690 C CA . TYR A 1 90 ? -19.463 -3.254 28.911 1.00 95.25 90 TYR A CA 1
ATOM 691 C C . TYR A 1 90 ? -18.370 -2.233 29.207 1.00 95.25 90 TYR A C 1
ATOM 693 O O . TYR A 1 90 ? -18.279 -1.203 28.538 1.00 95.25 90 TYR A O 1
ATOM 701 N N . LYS A 1 91 ? -17.554 -2.518 30.219 1.00 94.69 91 LYS A N 1
ATOM 702 C CA . LYS A 1 91 ? -16.390 -1.729 30.615 1.00 94.69 91 LYS A CA 1
ATOM 703 C C . LYS A 1 91 ? -15.136 -2.591 30.602 1.00 94.69 91 LYS A C 1
ATOM 705 O O . LYS A 1 91 ? -15.203 -3.774 30.924 1.00 94.69 91 LYS A O 1
ATOM 710 N N . ALA A 1 92 ? -14.001 -1.990 30.275 1.00 94.56 92 ALA A N 1
ATOM 711 C CA . ALA A 1 92 ? -12.699 -2.635 30.357 1.00 94.56 92 ALA A CA 1
ATOM 712 C C . ALA A 1 92 ? -11.564 -1.618 30.538 1.00 94.56 92 ALA A C 1
ATOM 714 O O . ALA A 1 92 ? -11.784 -0.403 30.541 1.00 94.56 92 ALA A O 1
ATOM 715 N N . LEU A 1 93 ? -10.344 -2.129 30.692 1.00 94.69 93 LEU A N 1
ATOM 716 C CA . LEU A 1 93 ? -9.126 -1.336 30.547 1.00 94.69 93 LEU A CA 1
ATOM 717 C C . LEU A 1 93 ? -8.872 -1.072 29.062 1.00 94.69 93 LEU A C 1
ATOM 719 O O . LEU A 1 93 ? -9.022 -1.969 28.231 1.00 94.69 93 LEU A O 1
ATOM 723 N N . CYS A 1 94 ? -8.490 0.153 28.719 1.00 93.44 94 CYS A N 1
ATOM 724 C CA . CYS A 1 94 ? -8.230 0.509 27.333 1.00 93.44 94 CYS A CA 1
ATOM 725 C C . CYS A 1 94 ? -6.997 -0.224 26.766 1.00 93.44 94 CYS A C 1
ATOM 727 O O . CYS A 1 94 ? -5.917 -0.137 27.351 1.00 93.44 94 CYS A O 1
ATOM 729 N N . PRO A 1 95 ? -7.101 -0.874 25.591 1.00 91.06 95 PRO A N 1
ATOM 730 C CA . PRO A 1 95 ? -5.954 -1.515 24.945 1.00 91.06 95 PRO A CA 1
ATOM 731 C C . PRO A 1 95 ? -4.996 -0.511 24.280 1.00 91.06 95 PRO A C 1
ATOM 733 O O . PRO A 1 95 ? -3.853 -0.846 23.989 1.00 91.06 95 PRO A O 1
ATOM 736 N N . PHE A 1 96 ? -5.441 0.726 24.032 1.00 91.44 96 PHE A N 1
ATOM 737 C CA . PHE A 1 96 ? -4.685 1.721 23.257 1.00 91.44 96 PHE A CA 1
ATOM 738 C C . PHE A 1 96 ? -3.769 2.607 24.104 1.00 91.44 96 PHE A C 1
ATOM 740 O O . PHE A 1 96 ? -2.870 3.258 23.576 1.00 91.44 96 PHE A O 1
ATOM 747 N N . HIS A 1 97 ? -4.005 2.679 25.412 1.00 89.50 97 HIS A N 1
ATOM 748 C CA . HIS A 1 97 ? -3.179 3.462 26.323 1.00 89.50 97 HIS A CA 1
ATOM 749 C C . HIS A 1 97 ? -3.160 2.811 27.703 1.00 89.50 97 HIS A C 1
ATOM 751 O O . HIS A 1 97 ? -4.109 2.143 28.100 1.00 89.50 97 HIS A O 1
ATOM 757 N N . LYS A 1 98 ? -2.067 3.003 28.442 1.00 90.50 98 LYS A N 1
ATOM 758 C CA . LYS A 1 98 ? -1.902 2.399 29.764 1.00 90.50 98 LYS A CA 1
ATOM 759 C C . LYS A 1 98 ? -2.648 3.223 30.810 1.00 90.50 98 LYS A C 1
ATOM 761 O O . LYS A 1 98 ? -2.168 4.275 31.223 1.00 90.50 98 LYS A O 1
ATOM 766 N N . GLU A 1 99 ? -3.786 2.712 31.258 1.00 90.56 99 GLU A N 1
ATOM 767 C CA . GLU A 1 99 ? -4.569 3.256 32.368 1.00 90.56 99 GLU A CA 1
ATOM 768 C C . GLU A 1 99 ? -4.766 2.216 33.476 1.00 90.56 99 GLU A C 1
ATOM 770 O O . GLU A 1 99 ? -4.709 1.013 33.232 1.00 90.56 99 GLU A O 1
ATOM 775 N N . LYS A 1 100 ? -4.975 2.683 34.713 1.00 88.94 100 LYS A N 1
ATOM 776 C CA . LYS A 1 100 ? -5.244 1.808 35.871 1.00 88.94 100 LYS A CA 1
ATOM 777 C C . LYS A 1 100 ? -6.737 1.625 36.142 1.00 88.94 100 LYS A C 1
ATOM 779 O O . LYS A 1 100 ? -7.134 0.641 36.755 1.00 88.94 100 LYS A O 1
ATOM 784 N N . THR A 1 101 ? -7.553 2.584 35.722 1.00 91.25 101 THR A N 1
ATOM 785 C CA . THR A 1 101 ? -9.006 2.587 35.907 1.00 91.25 101 THR A CA 1
ATOM 786 C C . THR A 1 101 ? -9.691 2.206 34.599 1.00 91.25 101 THR A C 1
ATOM 788 O O . THR A 1 101 ? -9.265 2.710 33.563 1.00 91.25 101 THR A O 1
ATOM 791 N N . PRO A 1 102 ? -10.752 1.382 34.611 1.00 92.50 102 PRO A N 1
ATOM 792 C CA . PRO A 1 102 ? -11.451 1.004 33.387 1.00 92.50 102 PRO A CA 1
ATOM 793 C C . PRO A 1 102 ? -12.218 2.203 32.812 1.00 92.50 102 PRO A C 1
ATOM 795 O O . PRO A 1 102 ? -13.279 2.561 33.326 1.00 92.50 102 PRO A O 1
ATOM 798 N N . SER A 1 103 ? -11.685 2.833 31.759 1.00 92.50 103 SER A N 1
ATOM 799 C CA . SER A 1 103 ? -12.345 3.945 31.054 1.00 92.50 103 SER A CA 1
ATOM 800 C C . SER A 1 103 ? -12.823 3.574 29.648 1.00 92.50 103 SER A C 1
ATOM 802 O O . SER A 1 103 ? -13.394 4.409 28.940 1.00 92.50 103 SER A O 1
ATOM 804 N N . PHE A 1 104 ? -12.608 2.326 29.231 1.00 95.69 104 PHE A N 1
ATOM 805 C CA . PHE A 1 104 ? -13.045 1.806 27.945 1.00 95.69 104 PHE A CA 1
ATOM 806 C C . PHE A 1 104 ? -1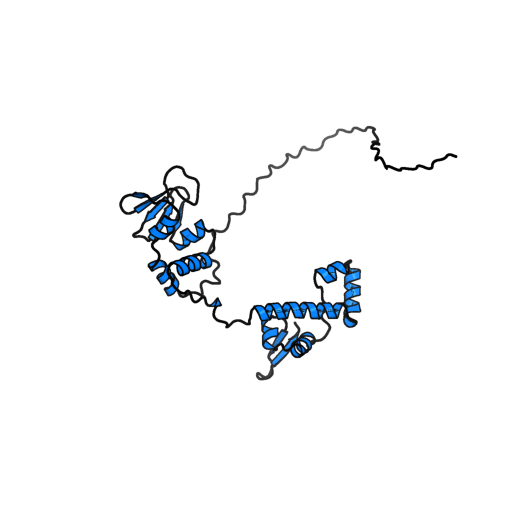4.476 1.282 28.041 1.00 95.69 104 PHE A C 1
ATOM 808 O O . PHE A 1 104 ? -14.743 0.374 28.821 1.00 95.69 104 PHE A O 1
ATOM 815 N N . HIS A 1 105 ? -15.394 1.847 27.260 1.00 94.62 105 HIS A N 1
ATOM 816 C CA . HIS A 1 105 ? -16.803 1.470 27.237 1.00 94.62 105 HIS A CA 1
ATOM 817 C C . HIS A 1 105 ? -17.200 0.904 25.872 1.00 94.62 105 HIS A C 1
ATOM 819 O O . HIS A 1 105 ? -16.875 1.485 24.837 1.00 94.62 105 HIS A O 1
ATOM 825 N N . VAL A 1 106 ? -17.969 -0.185 25.876 1.00 95.94 106 VAL A N 1
ATOM 826 C CA . VAL A 1 106 ? -18.531 -0.816 24.672 1.00 95.94 106 VAL A CA 1
ATOM 827 C C . VAL A 1 106 ? -20.047 -0.846 24.784 1.00 95.94 106 VAL A C 1
ATOM 829 O O . VAL A 1 106 ? -20.592 -1.352 25.768 1.00 95.94 106 VAL A O 1
ATOM 832 N N . ASN A 1 107 ? -20.732 -0.304 23.781 1.00 94.88 107 ASN A N 1
ATOM 833 C CA . ASN A 1 107 ? -22.186 -0.304 23.713 1.00 94.88 107 ASN A CA 1
ATOM 834 C C . ASN A 1 107 ? -22.662 -1.304 22.639 1.00 94.88 107 ASN A C 1
ATOM 836 O O . ASN A 1 107 ? -22.477 -1.023 21.451 1.00 94.88 107 ASN A O 1
ATOM 840 N N . PRO A 1 108 ? -23.301 -2.427 23.027 1.00 92.81 108 PRO A N 1
ATOM 841 C CA . PRO A 1 108 ? -23.774 -3.442 22.083 1.00 92.81 108 PRO A CA 1
ATOM 842 C C . PRO A 1 108 ? -24.932 -2.956 21.203 1.00 92.81 108 PRO A C 1
ATOM 844 O O . PRO A 1 108 ? -25.008 -3.328 20.039 1.00 92.81 108 PRO A O 1
ATOM 847 N N . GLN A 1 109 ? -25.818 -2.092 21.714 1.00 91.00 109 GLN A N 1
ATOM 848 C CA . GLN A 1 109 ? -26.960 -1.582 20.940 1.00 91.00 109 GLN A CA 1
ATOM 849 C C . GLN A 1 109 ? -26.520 -0.628 19.831 1.00 91.00 109 GLN A C 1
ATOM 851 O O . GLN A 1 109 ? -27.089 -0.620 18.745 1.00 91.00 109 GLN A O 1
ATOM 856 N N . ARG A 1 110 ? -25.508 0.197 20.112 1.00 90.62 110 ARG A N 1
ATOM 857 C CA . ARG A 1 110 ? -24.960 1.160 19.149 1.00 90.62 110 ARG A CA 1
ATOM 858 C C . ARG A 1 110 ? -23.814 0.588 18.312 1.00 90.62 110 ARG A C 1
ATOM 860 O O . ARG A 1 110 ? -23.322 1.303 17.447 1.00 90.62 110 ARG A O 1
ATOM 867 N N . GLN A 1 111 ? -23.376 -0.645 18.593 1.00 92.56 111 GLN A N 1
ATOM 868 C CA . GLN A 1 111 ? -22.237 -1.310 17.946 1.00 92.56 111 GLN A CA 1
ATOM 869 C C . GLN A 1 111 ? -20.988 -0.409 17.872 1.00 92.56 111 GLN A C 1
ATOM 871 O O . GLN A 1 111 ? -20.329 -0.286 16.840 1.00 92.56 111 GLN A O 1
ATOM 876 N N . MET A 1 112 ? -20.678 0.269 18.982 1.00 93.88 112 MET A N 1
ATOM 877 C CA . MET A 1 112 ? -19.570 1.224 19.058 1.00 93.88 112 MET A CA 1
ATOM 878 C C . MET A 1 112 ? -18.829 1.148 20.391 1.00 93.88 112 MET A C 1
ATOM 880 O O . MET A 1 112 ? -19.408 0.804 21.427 1.00 93.88 112 MET A O 1
ATOM 884 N N . PHE A 1 113 ? -17.559 1.538 20.367 1.00 95.19 113 PHE A N 1
ATOM 885 C CA . PHE A 1 113 ? -16.737 1.691 21.562 1.00 95.19 113 PHE A CA 1
ATOM 886 C C . PHE A 1 113 ? -16.299 3.145 21.745 1.00 95.19 113 PHE A C 1
ATOM 888 O O . PHE A 1 113 ? -16.195 3.915 20.785 1.00 95.19 113 PHE A O 1
ATOM 895 N N . TYR A 1 114 ? -16.021 3.516 22.990 1.00 95.50 114 TYR A N 1
ATOM 896 C CA . TYR A 1 114 ? -15.425 4.799 23.331 1.00 95.50 114 TYR A CA 1
ATOM 897 C C . TYR A 1 114 ? -14.596 4.687 24.609 1.00 95.50 114 TYR A C 1
ATOM 899 O O . TYR A 1 114 ? -15.040 4.118 25.604 1.00 95.50 114 TYR A O 1
ATOM 907 N N . CYS A 1 115 ? -13.398 5.257 24.593 1.00 95.00 115 CYS A N 1
ATOM 908 C CA . CYS A 1 115 ? -12.527 5.359 25.752 1.00 95.00 115 CYS A CA 1
ATOM 909 C C . CYS A 1 115 ? -12.498 6.795 26.271 1.00 95.00 115 CYS A C 1
ATOM 911 O O . CYS A 1 115 ? -12.077 7.703 25.557 1.00 95.00 115 CYS A O 1
ATOM 913 N N . PHE A 1 116 ? -12.883 6.998 27.531 1.00 93.25 116 PHE A N 1
ATOM 914 C CA . PHE A 1 116 ? -12.889 8.328 28.144 1.00 93.25 116 PHE A CA 1
ATOM 915 C C . PHE A 1 116 ? -11.487 8.846 28.503 1.00 93.25 116 PHE A C 1
ATOM 917 O O . PHE A 1 116 ? -11.308 10.055 28.605 1.00 93.25 116 PHE A O 1
ATOM 924 N N . GLY A 1 117 ? -10.485 7.971 28.648 1.00 90.62 117 GLY A N 1
ATOM 925 C CA . GLY A 1 117 ? -9.098 8.378 28.894 1.00 90.62 117 GLY A CA 1
ATOM 926 C C . GLY A 1 117 ? -8.408 8.940 27.647 1.00 90.62 117 GLY A C 1
ATOM 927 O O . GLY A 1 117 ? -7.946 10.081 27.632 1.00 90.62 117 GLY A O 1
ATOM 928 N N . CYS A 1 118 ? -8.362 8.162 26.562 1.00 91.44 118 CYS A N 1
ATOM 929 C CA . CYS A 1 118 ? -7.641 8.538 25.339 1.00 91.44 118 CYS A CA 1
ATOM 930 C C . CYS A 1 118 ? -8.524 9.105 24.218 1.00 91.44 118 CYS A C 1
ATOM 932 O O . CYS A 1 118 ? -7.997 9.475 23.172 1.00 91.44 118 CYS A O 1
ATOM 934 N N . HIS A 1 119 ? -9.844 9.181 24.422 1.00 92.31 119 HIS A N 1
ATOM 935 C CA . HIS A 1 119 ? -10.827 9.666 23.441 1.00 92.31 119 HIS A CA 1
ATOM 936 C C . HIS A 1 119 ? -10.881 8.838 22.145 1.00 92.31 119 HIS A C 1
ATOM 938 O O . HIS A 1 119 ? -11.472 9.257 21.149 1.00 92.31 119 HIS A O 1
ATOM 944 N N . ALA A 1 120 ? -10.275 7.646 22.138 1.00 92.25 120 ALA A N 1
ATOM 945 C CA . ALA A 1 120 ? -10.415 6.709 21.037 1.00 92.25 120 ALA A CA 1
ATOM 946 C C . ALA A 1 120 ? -11.835 6.141 21.039 1.00 92.25 120 ALA A C 1
ATOM 948 O O . ALA A 1 120 ? -12.297 5.603 22.044 1.00 92.25 120 ALA A O 1
ATOM 949 N N . GLY A 1 121 ? -12.510 6.229 19.901 1.00 92.88 121 GLY A N 1
ATOM 950 C CA . GLY A 1 121 ? -13.833 5.659 19.711 1.00 92.88 121 GLY A CA 1
ATOM 951 C C . GLY A 1 121 ? -14.117 5.401 18.243 1.00 92.88 121 GLY A C 1
ATOM 952 O O . GLY A 1 121 ? -13.447 5.951 17.362 1.00 92.88 121 GLY A O 1
ATOM 953 N N . GLY A 1 122 ? -15.098 4.547 17.994 1.00 93.44 122 GLY A N 1
ATOM 954 C CA . GLY A 1 122 ? -15.507 4.174 16.650 1.00 93.44 122 GLY A CA 1
ATOM 955 C C . GLY A 1 122 ? -16.286 2.869 16.616 1.00 93.44 122 GLY A C 1
ATOM 956 O O . GLY A 1 122 ? -16.789 2.392 17.634 1.00 93.44 122 GLY A O 1
ATOM 957 N N . ASP A 1 123 ? -16.385 2.325 15.413 1.00 92.50 123 ASP A N 1
ATOM 958 C CA . ASP A 1 123 ? -16.996 1.042 15.098 1.00 92.50 123 ASP A CA 1
ATOM 959 C C . ASP A 1 123 ? -15.992 -0.118 15.230 1.00 92.50 123 ASP A C 1
ATOM 961 O O . ASP A 1 123 ? -14.827 0.058 15.603 1.00 92.50 123 ASP A O 1
ATOM 965 N N . VAL A 1 124 ? -16.454 -1.326 14.911 1.00 93.00 124 VAL A N 1
ATOM 966 C CA . VAL A 1 124 ? -15.629 -2.541 14.904 1.00 93.00 124 VAL A CA 1
ATOM 967 C C . VAL A 1 124 ? -14.409 -2.414 13.979 1.00 93.00 124 VAL A C 1
ATOM 969 O O . VAL A 1 124 ? -13.312 -2.831 14.349 1.00 93.00 124 VAL A O 1
ATOM 972 N N . PHE A 1 125 ? -14.552 -1.754 12.824 1.00 92.88 125 PHE A N 1
ATOM 973 C CA . PHE A 1 125 ? -13.443 -1.517 11.897 1.00 92.88 125 PHE A CA 1
ATOM 974 C C . PHE A 1 125 ? -12.381 -0.630 12.534 1.00 92.88 125 PHE A C 1
ATOM 976 O O . PHE A 1 125 ? -11.198 -0.970 12.546 1.00 92.88 125 PHE A O 1
ATOM 983 N N . ARG A 1 126 ? -12.803 0.487 13.136 1.00 92.69 126 ARG A N 1
ATOM 984 C CA . ARG A 1 126 ? -11.900 1.415 13.810 1.00 92.69 126 ARG A CA 1
ATOM 985 C C . ARG A 1 126 ? -11.153 0.750 14.960 1.00 92.69 126 ARG A C 1
ATOM 987 O O . ARG A 1 126 ? -9.985 1.079 15.167 1.00 92.69 126 ARG A O 1
ATOM 994 N N . PHE A 1 127 ? -11.795 -0.168 15.683 1.00 94.19 127 PHE A N 1
ATOM 995 C CA . PHE A 1 127 ? -11.152 -0.940 16.745 1.00 94.19 127 PHE A CA 1
ATOM 996 C C . PHE A 1 127 ? -10.004 -1.794 16.196 1.00 94.19 127 PHE A C 1
ATOM 998 O O . PHE A 1 127 ? -8.875 -1.659 16.668 1.00 94.19 127 PHE A O 1
ATOM 1005 N N . VAL A 1 128 ? -10.272 -2.608 15.168 1.00 92.88 128 VAL A N 1
ATOM 1006 C CA . VAL A 1 128 ? -9.268 -3.488 14.541 1.00 92.88 128 VAL A CA 1
ATOM 1007 C C . VAL A 1 128 ? -8.121 -2.672 13.950 1.00 92.88 128 VAL A C 1
ATOM 1009 O O . VAL A 1 128 ? -6.959 -2.971 14.211 1.00 92.88 128 VAL A O 1
ATOM 1012 N N . MET A 1 129 ? -8.429 -1.579 13.247 1.00 93.44 129 MET A N 1
ATOM 1013 C CA . MET A 1 129 ? -7.416 -0.669 12.701 1.00 93.44 129 MET A CA 1
ATOM 1014 C C . MET A 1 129 ? -6.496 -0.104 13.787 1.00 93.44 129 MET A C 1
ATOM 1016 O O . MET A 1 129 ? -5.289 -0.016 13.593 1.00 93.44 129 MET A O 1
ATOM 1020 N N . LEU A 1 130 ? -7.054 0.308 14.931 1.00 91.94 130 LEU A N 1
ATOM 1021 C CA . LEU A 1 130 ? -6.262 0.859 16.032 1.00 91.94 130 LEU A CA 1
ATOM 1022 C C . LEU A 1 130 ? -5.441 -0.201 16.762 1.00 91.94 130 LEU A C 1
ATOM 1024 O O . LEU A 1 130 ? -4.336 0.102 17.203 1.00 91.94 130 LEU A O 1
ATOM 1028 N N . ARG A 1 131 ? -5.987 -1.408 16.921 1.00 90.88 131 ARG A N 1
ATOM 1029 C CA . ARG A 1 131 ? -5.334 -2.493 17.656 1.00 90.88 131 ARG A CA 1
ATOM 1030 C C . ARG A 1 131 ? -4.178 -3.084 16.859 1.00 90.88 131 ARG A C 1
ATOM 1032 O O . ARG A 1 131 ? -3.077 -3.188 17.385 1.00 90.88 131 ARG A O 1
ATOM 1039 N N . GLU A 1 132 ? -4.439 -3.435 15.605 1.00 90.19 132 GLU A N 1
ATOM 1040 C CA . GLU A 1 132 ? -3.472 -4.103 14.727 1.00 90.19 132 GLU A CA 1
ATOM 1041 C C . GLU A 1 132 ? -2.594 -3.094 13.967 1.00 90.19 132 GLU A C 1
ATOM 1043 O O . GLU A 1 132 ? -1.649 -3.473 13.283 1.00 90.19 132 GLU A O 1
ATOM 1048 N N . ASN A 1 133 ? -2.886 -1.791 14.095 1.00 91.31 133 ASN A N 1
ATOM 1049 C CA . ASN A 1 133 ? -2.212 -0.708 13.375 1.00 91.31 133 ASN A CA 1
ATOM 1050 C C . ASN A 1 133 ? -2.205 -0.930 11.849 1.00 91.31 133 ASN A C 1
ATOM 1052 O O . ASN A 1 133 ? -1.204 -0.699 11.168 1.00 91.31 133 ASN A O 1
ATOM 1056 N N . VAL A 1 134 ? -3.342 -1.388 11.328 1.00 90.06 134 VAL A N 1
ATOM 1057 C CA . VAL A 1 134 ? -3.560 -1.668 9.906 1.00 90.06 134 VAL A CA 1
ATOM 1058 C C . VAL A 1 134 ? -4.491 -0.638 9.273 1.00 90.06 134 VAL A C 1
ATOM 1060 O O . VAL A 1 134 ? -5.224 0.089 9.952 1.00 90.06 134 VAL A O 1
ATOM 1063 N N . ASP A 1 135 ? -4.463 -0.572 7.946 1.00 88.56 135 ASP A N 1
ATOM 1064 C CA . ASP A 1 135 ? -5.390 0.239 7.171 1.00 88.56 135 ASP A CA 1
ATOM 1065 C C . ASP A 1 135 ? -6.796 -0.386 7.129 1.00 88.56 135 ASP A C 1
ATOM 1067 O O . ASP A 1 135 ? -7.026 -1.528 7.537 1.00 88.56 135 ASP A O 1
ATOM 1071 N N . PHE A 1 136 ? -7.765 0.382 6.628 1.00 86.75 136 PHE A N 1
ATOM 1072 C CA . PHE A 1 136 ? -9.156 -0.061 6.580 1.00 86.75 136 PHE A CA 1
ATOM 1073 C C . PHE A 1 136 ? -9.355 -1.316 5.722 1.00 86.75 136 PHE A C 1
ATOM 1075 O O . PHE A 1 136 ? -10.127 -2.180 6.120 1.00 86.75 136 PHE A O 1
ATOM 1082 N N . TYR A 1 137 ? -8.665 -1.453 4.582 1.00 85.88 137 TYR A N 1
ATOM 1083 C CA . TYR A 1 137 ? -8.842 -2.618 3.705 1.00 85.88 137 TYR A CA 1
ATOM 1084 C C . TYR A 1 137 ? -8.333 -3.894 4.353 1.00 85.88 137 TYR A C 1
ATOM 1086 O O . TYR A 1 137 ? -9.015 -4.917 4.303 1.00 85.88 137 TYR A O 1
ATOM 1094 N N . THR A 1 138 ? -7.176 -3.826 5.010 1.00 85.69 138 THR A N 1
ATOM 1095 C CA . THR A 1 138 ? -6.659 -4.963 5.770 1.00 85.69 138 THR A CA 1
ATOM 1096 C C . THR A 1 138 ? -7.597 -5.304 6.927 1.00 85.69 138 THR A C 1
ATOM 1098 O O . THR A 1 138 ? -7.961 -6.466 7.078 1.00 85.69 138 THR A O 1
ATOM 1101 N N . ALA A 1 139 ? -8.094 -4.314 7.679 1.00 90.38 139 ALA A N 1
ATOM 1102 C CA . ALA A 1 139 ? -9.077 -4.555 8.742 1.00 90.38 139 ALA A CA 1
ATOM 1103 C C . ALA A 1 139 ? -10.387 -5.174 8.214 1.00 90.38 139 ALA A C 1
ATOM 1105 O O . ALA A 1 139 ? -10.923 -6.107 8.812 1.00 90.38 139 ALA A O 1
ATOM 1106 N N . LEU A 1 140 ? -10.892 -4.686 7.078 1.00 89.25 140 LEU A N 1
ATOM 1107 C CA . LEU A 1 140 ? -12.084 -5.204 6.408 1.00 89.25 140 LEU A CA 1
ATOM 1108 C C . LEU A 1 140 ? -11.877 -6.659 5.970 1.00 89.25 140 LEU A C 1
ATOM 1110 O O . LEU A 1 140 ? -12.756 -7.487 6.194 1.00 89.25 140 LEU A O 1
ATOM 1114 N N . ARG A 1 141 ? -10.706 -6.984 5.408 1.00 86.94 141 ARG A N 1
ATOM 1115 C CA . ARG A 1 141 ? -10.330 -8.349 5.023 1.00 86.94 141 ARG A CA 1
ATOM 1116 C C . ARG A 1 141 ? -10.284 -9.287 6.226 1.00 86.94 141 ARG A C 1
ATOM 1118 O O . ARG A 1 141 ? -10.890 -10.350 6.178 1.00 86.94 141 ARG A O 1
ATOM 1125 N N . MET A 1 142 ? -9.646 -8.870 7.318 1.00 89.19 142 MET A N 1
ATOM 1126 C CA . MET A 1 142 ? -9.577 -9.662 8.552 1.00 89.19 142 MET A CA 1
ATOM 1127 C C . MET A 1 142 ? -10.974 -9.966 9.117 1.00 89.19 142 MET A C 1
ATOM 1129 O O . MET A 1 142 ? -11.245 -11.081 9.559 1.00 89.19 142 MET A O 1
ATOM 1133 N N . LEU A 1 143 ? -11.887 -8.989 9.082 1.00 89.94 143 LEU A N 1
ATOM 1134 C CA . LEU A 1 143 ? -13.269 -9.173 9.538 1.00 89.94 143 LEU A CA 1
ATOM 1135 C C . LEU A 1 143 ? -14.115 -10.002 8.560 1.00 89.94 143 LEU A C 1
ATOM 1137 O O . LEU A 1 143 ? -14.978 -10.773 8.983 1.00 89.94 143 LEU A O 1
ATOM 1141 N N . ALA A 1 144 ? -13.866 -9.895 7.259 1.00 88.88 144 ALA A N 1
ATOM 1142 C CA . ALA A 1 144 ? -14.517 -10.720 6.249 1.00 88.88 144 ALA A CA 1
ATOM 1143 C C . ALA A 1 144 ? -14.117 -12.194 6.341 1.00 88.88 144 ALA A C 1
ATOM 1145 O O . ALA A 1 144 ? -14.986 -13.063 6.283 1.00 88.88 144 ALA A O 1
ATOM 1146 N N . GLU A 1 145 ? -12.830 -12.472 6.562 1.00 86.62 145 GLU A N 1
ATOM 1147 C CA . GLU A 1 145 ? -12.323 -13.824 6.813 1.00 86.62 145 GLU A CA 1
ATOM 1148 C C . GLU A 1 145 ? -12.978 -14.427 8.066 1.00 86.62 145 GLU A C 1
ATOM 1150 O O . GLU A 1 145 ? -13.452 -15.561 8.024 1.00 86.62 145 GLU A O 1
ATOM 1155 N N . LYS A 1 146 ? -13.124 -13.640 9.143 1.00 84.88 146 LYS A N 1
ATOM 1156 C CA . LYS A 1 146 ? -13.839 -14.055 10.364 1.00 84.88 146 LYS A CA 1
ATOM 1157 C C . LYS A 1 146 ? -15.331 -14.337 10.139 1.00 84.88 146 LYS A C 1
ATOM 1159 O O . LYS A 1 146 ? -15.867 -15.279 10.710 1.00 84.88 146 LYS A O 1
ATOM 1164 N N . THR A 1 147 ? -16.013 -13.532 9.323 1.00 84.75 147 THR A N 1
ATOM 1165 C CA . THR A 1 147 ? -17.469 -13.653 9.077 1.00 84.75 147 THR A CA 1
ATOM 1166 C C . THR A 1 147 ? -17.835 -14.564 7.902 1.00 84.75 147 THR A C 1
ATOM 1168 O O . THR A 1 147 ? -19.021 -14.731 7.588 1.00 84.75 147 THR A O 1
ATOM 1171 N N . GLY A 1 148 ? -16.835 -15.125 7.215 1.00 82.12 148 GLY A N 1
ATOM 1172 C CA . GLY A 1 148 ? -17.012 -15.942 6.016 1.00 82.12 148 GLY A CA 1
ATOM 1173 C C . GLY A 1 148 ? -17.618 -15.187 4.825 1.00 82.12 148 GLY A C 1
ATOM 1174 O O . GLY A 1 148 ? -18.148 -15.813 3.906 1.00 82.12 148 GLY A O 1
ATOM 1175 N N . VAL A 1 149 ? -17.599 -13.849 4.830 1.00 82.31 149 VAL A N 1
ATOM 1176 C CA . VAL A 1 149 ? -18.075 -13.039 3.700 1.00 82.31 149 VAL A CA 1
ATOM 1177 C C . VAL A 1 149 ? -16.957 -12.957 2.670 1.00 82.31 149 VAL A C 1
ATOM 1179 O O . VAL A 1 149 ? -15.892 -12.417 2.944 1.00 82.31 149 VAL A O 1
ATOM 1182 N N . ARG A 1 150 ? -17.192 -13.464 1.458 1.00 74.00 150 ARG A N 1
ATOM 1183 C CA . ARG A 1 150 ? -16.236 -13.293 0.359 1.00 74.00 150 ARG A CA 1
ATOM 1184 C C . ARG A 1 150 ? -16.279 -11.847 -0.123 1.00 74.00 150 ARG A C 1
ATOM 1186 O O . ARG A 1 150 ? -17.259 -11.434 -0.741 1.00 74.00 150 ARG A O 1
ATOM 1193 N N . ILE A 1 151 ? -15.224 -11.087 0.154 1.00 73.88 151 ILE A N 1
ATOM 1194 C CA . ILE A 1 151 ? -14.997 -9.809 -0.517 1.00 73.88 151 ILE A CA 1
ATOM 1195 C C . ILE A 1 151 ? -14.424 -10.143 -1.890 1.00 73.88 151 ILE A C 1
ATOM 1197 O O . ILE A 1 151 ? -13.305 -10.637 -1.986 1.00 73.88 151 ILE A O 1
ATOM 1201 N N . GLN A 1 152 ? -15.189 -9.876 -2.943 1.00 64.94 152 GLN A N 1
ATOM 1202 C CA . GLN A 1 152 ? -14.619 -9.775 -4.280 1.00 64.94 152 GLN A CA 1
ATOM 1203 C C . GLN A 1 152 ? -13.927 -8.419 -4.340 1.00 64.94 152 GLN A C 1
ATOM 1205 O O . GLN A 1 152 ? -14.581 -7.392 -4.520 1.00 64.94 152 GLN A O 1
ATOM 1210 N N . PHE A 1 153 ? -12.622 -8.396 -4.078 1.00 59.34 153 PHE A N 1
ATOM 1211 C CA . PHE A 1 153 ? -11.844 -7.206 -4.379 1.00 59.34 153 PHE A CA 1
ATOM 1212 C C . PHE A 1 153 ? -11.849 -7.062 -5.894 1.00 59.34 153 PHE A C 1
ATOM 1214 O O . PHE A 1 153 ? -11.595 -8.028 -6.609 1.00 59.34 153 PHE A O 1
ATOM 1221 N N . GLU A 1 154 ? -12.108 -5.863 -6.402 1.00 53.91 154 GLU A N 1
ATOM 1222 C CA . GLU A 1 154 ? -11.948 -5.604 -7.835 1.00 53.91 154 GLU A CA 1
ATOM 1223 C C . GLU A 1 154 ? -10.486 -5.806 -8.300 1.00 53.91 154 GLU A C 1
ATOM 1225 O O . GLU A 1 154 ? -10.228 -5.869 -9.495 1.00 53.91 154 GLU A O 1
ATOM 1230 N N . ASP A 1 155 ? -9.550 -6.023 -7.362 1.00 47.19 155 ASP A N 1
ATOM 1231 C CA . ASP A 1 155 ? -8.191 -6.522 -7.603 1.00 47.19 155 ASP A CA 1
ATOM 1232 C C . ASP A 1 155 ? -8.132 -7.981 -8.122 1.00 47.19 155 ASP A C 1
ATOM 1234 O O . ASP A 1 155 ? -7.108 -8.373 -8.676 1.00 47.19 155 ASP A O 1
ATOM 1238 N N . GLU A 1 156 ? -9.198 -8.784 -7.975 1.00 45.81 156 GLU A N 1
ATOM 1239 C CA . GLU A 1 156 ? -9.326 -10.133 -8.568 1.00 45.81 156 GLU A CA 1
ATOM 1240 C C . GLU A 1 156 ? -10.004 -10.128 -9.945 1.00 45.81 156 GLU A C 1
ATOM 1242 O O . GLU A 1 156 ? -10.077 -11.167 -10.603 1.00 45.81 156 GLU A O 1
ATOM 1247 N N . ARG A 1 157 ? -10.450 -8.967 -10.446 1.00 45.69 157 ARG A N 1
ATOM 1248 C CA . ARG A 1 157 ? -10.585 -8.836 -11.896 1.00 45.69 157 ARG A CA 1
ATOM 1249 C C . ARG A 1 157 ? -9.168 -8.769 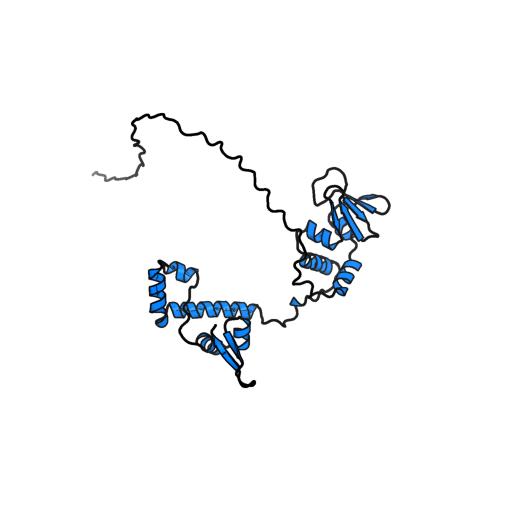-12.452 1.00 45.69 157 ARG A C 1
ATOM 1251 O O . ARG A 1 157 ? -8.529 -7.721 -12.408 1.00 45.69 157 ARG A O 1
ATOM 1258 N N . GLU A 1 158 ? -8.721 -9.881 -13.030 1.00 48.84 158 GLU A N 1
ATOM 1259 C CA . GLU A 1 158 ? -7.677 -9.992 -14.062 1.00 48.84 158 GLU A CA 1
ATOM 1260 C C . GLU A 1 158 ? -7.984 -9.103 -15.292 1.00 48.84 158 GLU A C 1
ATOM 1262 O O . GLU A 1 158 ? -7.982 -9.544 -16.434 1.00 48.84 158 GLU A O 1
ATOM 1267 N N . SER A 1 159 ? -8.335 -7.838 -15.083 1.00 51.44 159 SER A N 1
ATOM 1268 C CA . SER A 1 159 ? -8.689 -6.885 -16.132 1.00 51.44 159 SER A CA 1
ATOM 1269 C C . SER A 1 159 ? -7.664 -5.756 -16.236 1.00 51.44 159 SER A C 1
ATOM 1271 O O . SER A 1 159 ? -7.839 -4.850 -17.049 1.00 51.44 159 SER A O 1
ATOM 1273 N N . GLY A 1 160 ? -6.605 -5.799 -15.421 1.00 55.81 160 GLY A N 1
ATOM 1274 C CA . GLY A 1 160 ? -5.388 -5.023 -15.627 1.00 55.81 160 GLY A CA 1
ATOM 1275 C C . GLY A 1 160 ? -4.337 -5.862 -16.362 1.00 55.81 160 GLY A C 1
ATOM 1276 O O . GLY A 1 160 ? -4.371 -7.089 -16.256 1.00 55.81 160 GLY A O 1
ATOM 1277 N N . PRO A 1 161 ? -3.392 -5.233 -17.084 1.00 58.47 161 PRO A N 1
ATOM 1278 C CA . PRO A 1 161 ? -2.273 -5.960 -17.665 1.00 58.47 161 PRO A CA 1
ATOM 1279 C C . PRO A 1 161 ? -1.554 -6.729 -16.555 1.00 58.47 161 PRO A C 1
ATOM 1281 O O . PRO A 1 161 ? -1.329 -6.181 -15.472 1.00 58.47 161 PRO A O 1
ATOM 1284 N N . ASP A 1 162 ? -1.242 -7.998 -16.817 1.00 75.69 162 ASP A N 1
ATOM 1285 C CA . ASP A 1 162 ? -0.582 -8.890 -15.868 1.00 75.69 162 ASP A CA 1
ATOM 1286 C C . ASP A 1 162 ? 0.630 -8.180 -15.242 1.00 75.69 162 ASP A C 1
ATOM 1288 O O . ASP A 1 162 ? 1.625 -7.897 -15.911 1.00 75.69 162 ASP A O 1
ATOM 1292 N N . LYS A 1 163 ? 0.537 -7.850 -13.946 1.00 80.00 163 LYS A N 1
ATOM 1293 C CA . LYS A 1 163 ? 1.589 -7.104 -13.238 1.00 80.00 163 LYS A CA 1
ATOM 1294 C C . LYS A 1 163 ? 2.926 -7.831 -13.326 1.00 80.00 163 LYS A C 1
ATOM 1296 O O . LYS A 1 163 ? 3.962 -7.175 -13.396 1.00 80.00 163 LYS A O 1
ATOM 1301 N N . SER A 1 164 ? 2.908 -9.164 -13.339 1.00 82.31 164 SER A N 1
ATOM 1302 C CA . SER A 1 164 ? 4.123 -9.961 -13.479 1.00 82.31 164 SER A CA 1
ATOM 1303 C C . SER A 1 164 ? 4.756 -9.763 -14.859 1.00 82.31 164 SER A C 1
ATOM 1305 O O . SER A 1 164 ? 5.961 -9.528 -14.947 1.00 82.31 164 SER A O 1
ATOM 1307 N N . LEU A 1 165 ? 3.939 -9.720 -15.916 1.00 84.81 165 LEU A N 1
ATOM 1308 C CA . LEU A 1 165 ? 4.372 -9.407 -17.276 1.00 84.81 165 LEU A CA 1
ATOM 1309 C C . LEU A 1 165 ? 4.927 -7.980 -17.381 1.00 84.81 165 LEU A C 1
ATOM 1311 O O . LEU A 1 165 ? 5.971 -7.782 -18.001 1.00 84.81 165 LEU A O 1
ATOM 1315 N N . LEU A 1 166 ? 4.285 -6.998 -16.738 1.00 87.19 166 LEU A N 1
ATOM 1316 C CA . LEU A 1 166 ? 4.764 -5.612 -16.713 1.00 87.19 166 LEU A CA 1
ATOM 1317 C C . LEU A 1 166 ? 6.149 -5.509 -16.062 1.00 87.19 166 LEU A C 1
ATOM 1319 O O . LEU A 1 166 ? 7.068 -4.957 -16.666 1.00 87.19 166 LEU A O 1
ATOM 1323 N N . TYR A 1 167 ? 6.329 -6.085 -14.869 1.00 88.38 167 TYR A N 1
ATOM 1324 C CA . TYR A 1 167 ? 7.627 -6.073 -14.188 1.00 88.38 167 TYR A CA 1
ATOM 1325 C C . TYR A 1 167 ? 8.703 -6.807 -14.986 1.00 88.38 167 TYR A C 1
ATOM 1327 O O . TYR A 1 167 ? 9.822 -6.306 -15.095 1.00 88.38 167 TYR A O 1
ATOM 1335 N N . ARG A 1 168 ? 8.362 -7.951 -15.591 1.00 90.19 168 ARG A N 1
ATOM 1336 C CA . ARG A 1 168 ? 9.294 -8.701 -16.438 1.00 90.19 168 ARG A CA 1
ATOM 1337 C C . ARG A 1 168 ? 9.718 -7.889 -17.660 1.00 90.19 168 ARG A C 1
ATOM 1339 O O . ARG A 1 168 ? 10.906 -7.794 -17.938 1.00 90.19 168 ARG A O 1
ATOM 1346 N N . SER A 1 169 ? 8.766 -7.256 -18.346 1.00 90.75 169 SER A N 1
ATOM 1347 C CA . SER A 1 169 ? 9.055 -6.441 -19.532 1.00 90.75 169 SER A CA 1
ATOM 1348 C C . SER A 1 169 ? 9.961 -5.245 -19.218 1.00 90.75 169 SER A C 1
ATOM 1350 O O . SER A 1 169 ? 10.875 -4.961 -19.984 1.00 90.75 169 SER A O 1
ATOM 1352 N N . GLN A 1 170 ? 9.767 -4.591 -18.067 1.00 92.50 170 GLN A N 1
ATOM 1353 C CA . GLN A 1 170 ? 10.619 -3.493 -17.602 1.00 92.50 170 GLN A CA 1
ATOM 1354 C C . GLN A 1 170 ? 12.032 -3.962 -17.237 1.00 92.50 170 GLN A C 1
ATOM 1356 O O . GLN A 1 170 ? 13.006 -3.308 -17.603 1.00 92.50 170 GLN A O 1
ATOM 1361 N N . ALA A 1 171 ? 12.155 -5.104 -16.553 1.00 92.62 171 ALA A N 1
ATOM 1362 C CA . ALA A 1 171 ? 13.456 -5.674 -16.210 1.00 92.62 171 ALA A CA 1
ATOM 1363 C C . ALA A 1 171 ? 14.254 -6.052 -17.468 1.00 92.62 171 ALA A C 1
ATOM 1365 O O . ALA A 1 171 ? 15.395 -5.625 -17.628 1.00 92.62 171 ALA A O 1
ATOM 1366 N N . GLU A 1 172 ? 13.632 -6.769 -18.406 1.00 93.31 172 GLU A N 1
ATOM 1367 C CA . GLU A 1 172 ? 14.294 -7.167 -19.652 1.00 93.31 172 GLU A CA 1
ATOM 1368 C C . GLU A 1 172 ? 14.601 -5.959 -20.560 1.00 93.31 172 GLU A C 1
ATOM 1370 O O . GLU A 1 172 ? 15.619 -5.946 -21.250 1.00 93.31 172 GLU A O 1
ATOM 1375 N N . ALA A 1 173 ? 13.766 -4.912 -20.550 1.00 93.38 173 ALA A N 1
ATOM 1376 C CA . ALA A 1 173 ? 14.062 -3.666 -21.261 1.00 93.38 173 ALA A CA 1
ATOM 1377 C C . ALA A 1 173 ? 15.283 -2.940 -20.668 1.00 93.38 173 ALA A C 1
ATOM 1379 O O . ALA A 1 173 ? 16.109 -2.409 -21.413 1.00 93.38 173 ALA A O 1
ATOM 1380 N N . ALA A 1 174 ? 15.432 -2.936 -19.339 1.00 94.56 174 ALA A N 1
ATOM 1381 C CA . ALA A 1 174 ? 16.618 -2.388 -18.683 1.00 94.56 174 ALA A CA 1
ATOM 1382 C C . ALA A 1 174 ? 17.886 -3.170 -19.066 1.00 94.56 174 ALA A C 1
ATOM 1384 O O . ALA A 1 174 ? 18.906 -2.561 -19.391 1.00 94.56 174 ALA A O 1
ATOM 1385 N N . GLU A 1 175 ? 17.809 -4.503 -19.108 1.00 93.94 175 GLU A N 1
ATOM 1386 C CA . GLU A 1 175 ? 18.898 -5.361 -19.593 1.00 93.94 175 GLU A CA 1
ATOM 1387 C C . GLU A 1 175 ? 19.260 -5.050 -21.048 1.00 93.94 175 GLU A C 1
ATOM 1389 O O . GLU A 1 175 ? 20.433 -4.850 -21.356 1.00 93.94 175 GLU A O 1
ATOM 1394 N N . PHE A 1 176 ? 18.266 -4.914 -21.930 1.00 93.88 176 PHE A N 1
ATOM 1395 C CA . PHE A 1 176 ? 18.480 -4.552 -23.332 1.00 93.88 176 PHE A CA 1
ATOM 1396 C C . PHE A 1 176 ? 19.260 -3.239 -23.484 1.00 93.88 176 PHE A C 1
ATOM 1398 O O . PHE A 1 176 ? 20.250 -3.179 -24.218 1.0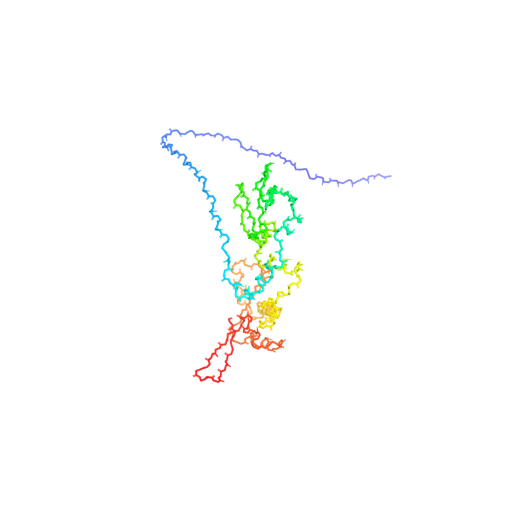0 93.88 176 PHE A O 1
ATOM 1405 N N . TYR A 1 177 ? 18.863 -2.186 -22.767 1.00 94.69 177 TYR A N 1
ATOM 1406 C CA . TYR A 1 177 ? 19.582 -0.913 -22.814 1.00 94.69 177 TYR A CA 1
ATOM 1407 C C . TYR A 1 177 ? 20.974 -0.999 -22.180 1.00 94.69 177 TYR A C 1
ATOM 1409 O O . TYR A 1 177 ? 21.898 -0.319 -22.637 1.00 94.69 177 TYR A O 1
ATOM 1417 N N . HIS A 1 178 ? 21.154 -1.827 -21.153 1.00 94.75 178 HIS A N 1
ATOM 1418 C CA . HIS A 1 178 ? 22.463 -2.072 -20.555 1.00 94.75 178 HIS A CA 1
ATOM 1419 C C . HIS A 1 178 ? 23.410 -2.783 -21.535 1.00 94.75 178 HIS A C 1
ATOM 1421 O O . HIS A 1 178 ? 24.546 -2.349 -21.730 1.00 94.75 178 HIS A O 1
ATOM 1427 N N . GLU A 1 179 ? 22.936 -3.812 -22.238 1.00 93.06 179 GLU A N 1
ATOM 1428 C CA . GLU A 1 179 ? 23.704 -4.501 -23.280 1.00 93.06 179 GLU A CA 1
ATOM 1429 C C . GLU A 1 179 ? 24.095 -3.555 -24.422 1.00 93.06 179 GLU A C 1
ATOM 1431 O O . GLU A 1 179 ? 25.237 -3.575 -24.889 1.00 93.06 179 GLU A O 1
ATOM 1436 N N . LEU A 1 180 ? 23.188 -2.666 -24.835 1.00 92.56 180 LEU A N 1
ATOM 1437 C CA . LEU A 1 180 ? 23.476 -1.634 -25.833 1.00 92.56 180 LEU A CA 1
ATOM 1438 C C . LEU A 1 180 ? 24.561 -0.657 -25.368 1.00 92.56 180 LEU A C 1
ATOM 1440 O O . LEU A 1 180 ? 25.420 -0.271 -26.169 1.00 92.56 180 LEU A O 1
ATOM 1444 N N . LEU A 1 181 ? 24.559 -0.295 -24.079 1.00 93.25 181 LEU A N 1
ATOM 1445 C CA . LEU A 1 181 ? 25.614 0.526 -23.489 1.00 93.25 181 LEU A CA 1
ATOM 1446 C C . LEU A 1 181 ? 26.961 -0.192 -23.507 1.00 93.25 181 LEU A C 1
ATOM 1448 O O . LEU A 1 181 ? 27.967 0.479 -23.700 1.00 93.25 181 LEU A O 1
ATOM 1452 N N . LEU A 1 182 ? 27.012 -1.512 -23.308 1.00 89.81 182 LEU A N 1
ATOM 1453 C CA . LEU A 1 182 ? 28.254 -2.299 -23.327 1.00 89.81 182 LEU A CA 1
ATOM 1454 C C . LEU A 1 182 ? 28.731 -2.634 -24.752 1.00 89.81 182 LEU A C 1
ATOM 1456 O O . LEU A 1 182 ? 29.931 -2.779 -24.986 1.00 89.81 182 LEU A O 1
ATOM 1460 N N . GLY A 1 183 ? 27.814 -2.701 -25.717 1.00 88.94 183 GLY A N 1
ATOM 1461 C CA . GLY A 1 183 ? 28.093 -2.999 -27.121 1.00 88.94 183 GLY A CA 1
ATOM 1462 C C . GLY A 1 183 ? 28.761 -1.859 -27.901 1.00 88.94 183 GLY A C 1
ATOM 1463 O O . GLY A 1 183 ? 29.097 -0.799 -27.374 1.00 88.94 183 GLY A O 1
ATOM 1464 N N . GLY A 1 184 ? 28.959 -2.052 -29.207 1.00 86.62 184 GLY A N 1
ATOM 1465 C CA . GLY A 1 184 ? 29.636 -1.061 -30.060 1.00 86.62 184 GLY A CA 1
ATOM 1466 C C . GLY A 1 184 ? 28.919 0.296 -30.145 1.00 86.62 184 GLY A C 1
ATOM 1467 O O . GLY A 1 184 ? 29.575 1.332 -30.205 1.00 86.62 184 GLY A O 1
ATOM 1468 N N . GLN A 1 185 ? 27.584 0.303 -30.088 1.00 84.56 185 GLN A N 1
ATOM 1469 C CA . GLN A 1 185 ? 26.767 1.519 -30.207 1.00 84.56 185 GLN A CA 1
ATOM 1470 C C . GLN A 1 185 ? 26.864 2.435 -28.976 1.00 84.56 185 GLN A C 1
ATOM 1472 O O . GLN A 1 185 ? 26.763 3.651 -29.110 1.00 84.56 185 GLN A O 1
ATOM 1477 N N . GLY A 1 186 ? 27.130 1.876 -27.793 1.00 88.56 186 GLY A N 1
ATOM 1478 C CA . GLY A 1 186 ? 27.257 2.624 -26.542 1.00 88.56 186 GLY A CA 1
ATOM 1479 C C . GLY A 1 186 ? 28.601 3.328 -26.333 1.00 88.56 186 GLY A C 1
ATOM 1480 O O . GLY A 1 186 ? 28.805 3.916 -25.275 1.00 88.56 186 GLY A O 1
ATOM 1481 N N . ALA A 1 187 ? 29.534 3.289 -27.293 1.00 89.75 187 ALA A N 1
ATOM 1482 C CA . ALA A 1 187 ? 30.890 3.820 -27.111 1.00 89.75 187 ALA A CA 1
ATOM 1483 C C . ALA A 1 187 ? 30.912 5.297 -26.675 1.00 89.75 187 ALA A C 1
ATOM 1485 O O . ALA A 1 187 ? 31.589 5.639 -25.706 1.00 89.75 187 ALA A O 1
ATOM 1486 N N . ALA A 1 188 ? 30.118 6.151 -27.328 1.00 90.62 188 ALA A N 1
ATOM 1487 C CA . ALA A 1 188 ? 30.007 7.566 -26.971 1.00 90.62 188 ALA A CA 1
ATOM 1488 C C . ALA A 1 188 ? 29.391 7.774 -25.575 1.00 90.62 188 ALA A C 1
ATOM 1490 O O . ALA A 1 188 ? 29.841 8.630 -24.816 1.00 90.62 188 ALA A O 1
ATOM 1491 N N . ALA A 1 189 ? 28.392 6.966 -25.209 1.00 91.69 189 ALA A N 1
ATOM 1492 C CA . ALA A 1 189 ? 27.755 7.031 -23.897 1.00 91.69 189 ALA A CA 1
ATOM 1493 C C . ALA A 1 189 ? 28.695 6.562 -22.775 1.00 91.69 189 ALA A C 1
ATOM 1495 O O . ALA A 1 189 ? 28.740 7.188 -21.721 1.00 91.69 189 ALA A O 1
ATOM 1496 N N . ARG A 1 190 ? 29.507 5.521 -23.002 1.00 91.81 190 ARG A N 1
ATOM 1497 C CA . ARG A 1 190 ? 30.538 5.091 -22.042 1.00 91.81 190 ARG A CA 1
ATOM 1498 C C . ARG A 1 190 ? 31.603 6.157 -21.831 1.00 91.81 190 ARG A C 1
ATOM 1500 O O . ARG A 1 190 ? 32.002 6.387 -20.695 1.00 91.81 190 ARG A O 1
ATOM 1507 N N . GLU A 1 191 ? 32.043 6.816 -22.900 1.00 92.12 191 GLU A N 1
ATOM 1508 C CA . GLU A 1 191 ? 33.004 7.917 -22.788 1.00 92.12 191 GLU A CA 1
ATOM 1509 C C . GLU A 1 191 ? 32.415 9.087 -21.989 1.00 92.12 191 GLU A C 1
ATOM 1511 O O . GLU A 1 191 ? 33.060 9.630 -21.093 1.00 92.12 191 GLU A O 1
ATOM 1516 N N . TYR A 1 192 ? 31.140 9.404 -22.227 1.00 93.81 192 TYR A N 1
ATOM 1517 C CA . TYR A 1 192 ? 30.417 10.389 -21.432 1.00 93.81 192 TYR A CA 1
ATOM 1518 C C . TYR A 1 192 ? 30.339 9.999 -19.948 1.00 93.81 192 TYR A C 1
ATOM 1520 O O . TYR A 1 192 ? 30.657 10.819 -19.089 1.00 93.81 192 TYR A O 1
ATOM 1528 N N . LEU A 1 193 ? 29.979 8.756 -19.621 1.00 93.69 193 LEU A N 1
ATOM 1529 C CA . LEU A 1 193 ? 29.917 8.287 -18.232 1.00 93.69 193 LEU A CA 1
ATOM 1530 C C . LEU A 1 193 ? 31.288 8.360 -17.542 1.00 93.69 193 LEU A C 1
ATOM 1532 O O . LEU A 1 193 ? 31.376 8.840 -16.412 1.00 93.69 193 LEU A O 1
ATOM 1536 N N . LYS A 1 194 ? 32.364 7.992 -18.248 1.00 91.81 194 LYS A N 1
ATOM 1537 C CA . LYS A 1 194 ? 33.742 8.140 -17.753 1.00 91.81 194 LYS A CA 1
ATOM 1538 C C . LYS A 1 194 ? 34.104 9.595 -17.470 1.00 91.81 194 LYS A C 1
ATOM 1540 O O . LYS A 1 194 ? 34.657 9.876 -16.416 1.00 91.81 194 LYS A O 1
ATOM 1545 N N . SER A 1 195 ? 33.728 10.526 -18.352 1.00 94.44 195 SER A N 1
ATOM 1546 C CA . SER A 1 195 ? 33.949 11.969 -18.145 1.00 94.44 195 SER A CA 1
ATOM 1547 C C . SER A 1 195 ? 33.217 12.545 -16.922 1.00 94.44 195 SER A C 1
ATOM 1549 O O . SER A 1 195 ? 33.509 13.655 -16.481 1.00 94.44 195 SER A O 1
ATOM 1551 N N . ARG A 1 196 ? 32.242 11.803 -16.382 1.00 94.19 196 ARG A N 1
ATOM 1552 C CA . ARG A 1 196 ? 31.448 12.148 -15.195 1.00 94.19 196 ARG A CA 1
ATOM 1553 C C . ARG A 1 196 ? 31.885 11.376 -13.948 1.00 94.19 196 ARG A C 1
ATOM 1555 O O . ARG A 1 196 ? 31.147 11.383 -12.965 1.00 94.19 196 ARG A O 1
ATOM 1562 N N . ASP A 1 197 ? 33.035 10.704 -14.006 1.00 92.31 197 ASP A N 1
ATOM 1563 C CA . ASP A 1 197 ? 33.594 9.874 -12.935 1.00 92.31 197 ASP A CA 1
ATOM 1564 C C . ASP A 1 197 ? 32.660 8.732 -12.482 1.00 92.31 197 ASP A C 1
ATOM 1566 O O . ASP A 1 197 ? 32.730 8.248 -11.350 1.00 92.31 197 ASP A O 1
ATOM 1570 N N . LEU A 1 198 ? 31.782 8.259 -13.376 1.00 90.19 198 LEU A N 1
ATOM 1571 C CA . LEU A 1 198 ? 30.972 7.064 -13.144 1.00 90.19 198 LEU A CA 1
ATOM 1572 C C . LEU A 1 198 ? 31.799 5.827 -13.495 1.00 90.19 198 LEU A C 1
ATOM 1574 O O . LEU A 1 198 ? 31.950 5.467 -14.662 1.00 90.19 198 LEU A O 1
ATOM 1578 N N . GLY A 1 199 ? 32.349 5.183 -12.465 1.00 86.81 199 GLY A N 1
ATOM 1579 C CA . GLY A 1 199 ? 33.126 3.957 -12.620 1.00 86.81 199 GLY A CA 1
ATOM 1580 C C . GLY A 1 199 ? 32.292 2.780 -13.136 1.00 86.81 199 GLY A C 1
ATOM 1581 O O . GLY A 1 199 ? 31.095 2.674 -12.863 1.00 86.81 199 GLY A O 1
ATOM 1582 N N . ASP A 1 200 ? 32.950 1.840 -13.818 1.00 87.75 200 ASP A N 1
ATOM 1583 C CA . ASP A 1 200 ? 32.305 0.670 -14.437 1.00 87.75 200 ASP A CA 1
ATOM 1584 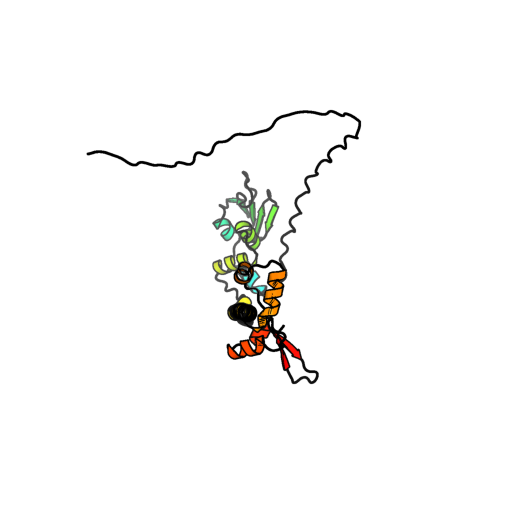C C . ASP A 1 200 ? 31.504 -0.190 -13.442 1.00 87.75 200 ASP A C 1
ATOM 1586 O O . ASP A 1 200 ? 30.551 -0.867 -13.822 1.00 87.75 200 ASP A O 1
ATOM 1590 N N . GLN A 1 201 ? 31.886 -0.177 -12.161 1.00 89.56 201 GLN A N 1
ATOM 1591 C CA . GLN A 1 201 ? 31.157 -0.876 -11.105 1.00 89.56 201 GLN A CA 1
ATOM 1592 C C . GLN A 1 201 ? 29.786 -0.241 -10.844 1.00 89.56 201 GLN A C 1
ATOM 1594 O O . GLN A 1 201 ? 28.791 -0.953 -10.833 1.00 89.56 201 GLN A O 1
ATOM 1599 N N . ALA A 1 202 ? 29.706 1.090 -10.753 1.00 90.75 202 ALA A N 1
ATOM 1600 C CA . ALA A 1 202 ? 28.432 1.790 -10.591 1.00 90.75 202 ALA A CA 1
ATOM 1601 C C . ALA A 1 202 ? 27.523 1.595 -11.817 1.00 90.75 202 ALA A C 1
ATOM 1603 O O . ALA A 1 202 ? 26.319 1.408 -11.679 1.00 90.75 202 ALA A O 1
ATOM 1604 N N . VAL A 1 203 ? 28.099 1.575 -13.023 1.00 92.19 203 VAL A N 1
ATOM 1605 C CA . VAL A 1 203 ? 27.347 1.313 -14.262 1.00 92.19 203 VAL A CA 1
ATOM 1606 C C . VAL A 1 203 ? 26.670 -0.062 -14.233 1.00 92.19 203 VAL A C 1
ATOM 1608 O O . VAL A 1 203 ? 25.526 -0.175 -14.670 1.00 92.19 203 VAL A O 1
ATOM 1611 N N . ARG A 1 204 ? 27.344 -1.086 -13.692 1.00 90.31 204 ARG A N 1
ATOM 1612 C CA . ARG A 1 204 ? 26.787 -2.440 -13.532 1.00 90.31 204 ARG A CA 1
ATOM 1613 C C . ARG A 1 204 ? 25.795 -2.536 -12.375 1.00 90.31 204 ARG A C 1
ATOM 1615 O O . ARG A 1 204 ? 24.696 -3.034 -12.576 1.00 90.31 204 ARG A O 1
ATOM 1622 N N . ASP A 1 205 ? 26.147 -2.019 -11.200 1.00 92.50 205 ASP A N 1
ATOM 1623 C CA . ASP A 1 205 ? 25.320 -2.130 -9.990 1.00 92.50 205 ASP A CA 1
ATOM 1624 C C . ASP A 1 205 ? 23.960 -1.429 -10.154 1.00 92.50 205 ASP A C 1
ATOM 1626 O O . ASP A 1 205 ? 22.944 -1.906 -9.651 1.00 92.50 205 ASP A O 1
ATOM 1630 N N . PHE A 1 206 ? 23.931 -0.314 -10.891 1.00 94.00 206 PHE A N 1
ATOM 1631 C CA . PHE A 1 206 ? 22.710 0.444 -11.177 1.00 94.00 206 PHE A CA 1
ATOM 1632 C C . PHE A 1 206 ? 22.085 0.125 -12.544 1.00 94.00 206 PHE A C 1
ATOM 1634 O O . PHE A 1 206 ? 21.120 0.788 -12.918 1.00 94.00 206 PHE A O 1
ATOM 1641 N N . MET A 1 207 ? 22.614 -0.859 -13.287 1.00 93.81 207 MET A N 1
ATOM 1642 C CA . MET A 1 207 ? 22.121 -1.262 -14.616 1.00 93.81 207 MET A CA 1
ATOM 1643 C C . MET A 1 207 ? 21.909 -0.070 -15.564 1.00 93.81 207 MET A C 1
ATOM 1645 O O . MET A 1 207 ? 20.894 0.040 -16.251 1.00 93.81 207 MET A O 1
ATOM 1649 N N . ILE A 1 208 ? 22.867 0.863 -15.590 1.00 94.38 208 ILE A N 1
ATOM 1650 C CA . ILE A 1 208 ? 22.770 2.051 -16.446 1.00 94.38 208 ILE A CA 1
ATOM 1651 C C . ILE A 1 208 ? 22.792 1.595 -17.907 1.00 94.38 208 ILE A C 1
ATOM 1653 O O . ILE A 1 208 ? 23.668 0.827 -18.302 1.00 94.38 208 ILE A O 1
ATOM 1657 N N . GLY A 1 209 ? 21.836 2.068 -18.705 1.00 93.50 209 GLY A N 1
ATOM 1658 C CA . GLY A 1 209 ? 21.689 1.698 -20.110 1.00 93.50 209 GLY A CA 1
ATOM 1659 C C . GLY A 1 209 ? 21.894 2.854 -21.086 1.00 93.50 209 GLY A C 1
ATOM 1660 O O . GLY A 1 209 ? 22.042 4.013 -20.697 1.00 93.50 209 GLY A O 1
ATOM 1661 N N . TYR A 1 210 ? 21.893 2.525 -22.376 1.00 93.88 210 TYR A N 1
ATOM 1662 C CA . TYR A 1 210 ? 21.962 3.467 -23.487 1.00 93.88 210 TYR A CA 1
ATOM 1663 C C . TYR A 1 210 ? 20.814 3.210 -24.461 1.00 93.88 210 TYR A C 1
ATOM 1665 O O . TYR A 1 210 ? 20.711 2.121 -25.026 1.00 93.88 210 TYR A O 1
ATOM 1673 N N . ALA A 1 211 ? 19.986 4.230 -24.685 1.00 92.44 211 ALA A N 1
ATOM 1674 C CA . ALA A 1 211 ? 18.976 4.215 -25.732 1.00 92.44 211 ALA A CA 1
ATOM 1675 C C . ALA A 1 211 ? 19.602 4.700 -27.056 1.00 92.44 211 ALA A C 1
ATOM 1677 O O . ALA A 1 211 ? 20.106 5.828 -27.113 1.00 92.44 211 ALA A O 1
ATOM 1678 N N . PRO A 1 212 ? 19.616 3.872 -28.117 1.00 88.25 212 PRO A N 1
ATOM 1679 C CA . PRO A 1 212 ? 20.157 4.263 -29.407 1.00 88.25 212 PRO A CA 1
ATOM 1680 C C . PRO A 1 212 ? 19.266 5.329 -30.044 1.00 88.25 212 PRO A C 1
ATOM 1682 O O . PRO A 1 212 ? 18.073 5.412 -29.768 1.00 88.25 212 PRO A O 1
ATOM 1685 N N . ASN A 1 213 ? 19.836 6.122 -30.951 1.00 86.56 213 ASN A N 1
ATOM 1686 C CA . ASN A 1 213 ? 19.079 7.100 -31.733 1.00 86.56 213 ASN A CA 1
ATOM 1687 C C . ASN A 1 213 ? 18.249 6.405 -32.832 1.00 86.56 213 ASN A C 1
ATOM 1689 O O . ASN A 1 213 ? 18.536 6.521 -34.024 1.00 86.56 213 ASN A O 1
ATOM 1693 N N . ALA A 1 214 ? 17.268 5.610 -32.414 1.00 85.50 214 ALA A N 1
ATOM 1694 C CA . ALA A 1 214 ? 16.341 4.866 -33.247 1.00 85.50 214 ALA A CA 1
ATOM 1695 C C . ALA A 1 214 ? 14.964 4.879 -32.579 1.00 85.50 214 ALA A C 1
ATOM 1697 O O . ALA A 1 214 ? 14.857 4.813 -31.361 1.00 85.50 214 ALA A O 1
ATOM 1698 N N . TRP A 1 215 ? 13.915 4.976 -33.389 1.00 81.94 215 TRP A N 1
ATOM 1699 C CA . TRP A 1 215 ? 12.547 5.165 -32.907 1.00 81.94 215 TRP A CA 1
ATOM 1700 C C . TRP A 1 215 ? 11.793 3.851 -32.636 1.00 81.94 215 TRP A C 1
ATOM 1702 O O . TRP A 1 215 ? 10.694 3.894 -32.091 1.00 81.94 215 TRP A O 1
ATOM 1712 N N . ASP A 1 216 ? 12.353 2.706 -33.045 1.00 86.31 216 ASP A N 1
ATOM 1713 C CA . ASP A 1 216 ? 11.755 1.364 -32.948 1.00 86.31 216 ASP A CA 1
ATOM 1714 C C . ASP A 1 216 ? 12.722 0.275 -32.453 1.00 86.31 216 ASP A C 1
ATOM 1716 O O . ASP A 1 216 ? 12.500 -0.917 -32.691 1.00 86.31 216 ASP A O 1
ATOM 1720 N N . ALA A 1 217 ? 13.827 0.651 -31.813 1.00 87.25 217 ALA A N 1
ATOM 1721 C CA . ALA A 1 217 ? 14.816 -0.305 -31.329 1.00 87.25 217 ALA A CA 1
ATOM 1722 C C . ALA A 1 217 ? 14.226 -1.265 -30.282 1.00 87.25 217 ALA A C 1
ATOM 1724 O O . ALA A 1 217 ? 14.392 -2.483 -30.407 1.00 87.25 217 ALA A O 1
ATOM 1725 N N . LEU A 1 218 ? 13.508 -0.733 -29.293 1.00 88.69 218 LEU A N 1
ATOM 1726 C CA . LEU A 1 218 ? 12.851 -1.499 -28.241 1.00 88.69 218 LEU A CA 1
ATOM 1727 C C . LEU A 1 218 ? 11.637 -2.256 -28.785 1.00 88.69 218 LEU A C 1
ATOM 1729 O O . LEU A 1 218 ? 11.457 -3.421 -28.445 1.00 88.69 218 LEU A O 1
ATOM 1733 N N . LEU A 1 219 ? 10.855 -1.660 -29.688 1.00 87.94 219 LEU A N 1
ATOM 1734 C CA . LEU A 1 219 ? 9.757 -2.347 -30.379 1.00 87.94 219 LEU A CA 1
ATOM 1735 C C . LEU A 1 219 ? 10.220 -3.567 -31.181 1.00 87.94 219 LEU A C 1
ATOM 1737 O O . LEU A 1 219 ? 9.640 -4.648 -31.066 1.00 87.94 219 LEU A O 1
ATOM 1741 N N . LYS A 1 220 ? 11.288 -3.427 -31.973 1.00 89.25 220 LYS A N 1
ATOM 1742 C CA . LYS A 1 220 ? 11.872 -4.542 -32.736 1.00 89.25 220 LYS A CA 1
ATOM 1743 C C . LYS A 1 220 ? 12.431 -5.618 -31.816 1.00 89.25 220 LYS A C 1
ATOM 1745 O O . LYS A 1 220 ? 12.281 -6.806 -32.104 1.00 89.25 220 LYS A O 1
ATOM 1750 N N . TRP A 1 221 ? 13.100 -5.220 -30.737 1.00 91.31 221 TRP A N 1
ATOM 1751 C CA . TRP A 1 221 ? 13.619 -6.154 -29.743 1.00 91.31 221 TRP A CA 1
ATOM 1752 C C . TRP A 1 221 ? 12.483 -6.899 -29.026 1.00 91.31 221 TRP A C 1
ATOM 1754 O O . TRP A 1 221 ? 12.501 -8.130 -28.965 1.00 91.31 221 TRP A O 1
ATOM 1764 N N . GLY A 1 222 ? 11.452 -6.179 -28.584 1.00 87.62 222 GLY A N 1
ATOM 1765 C CA . GLY A 1 222 ? 10.290 -6.729 -27.894 1.00 87.62 222 GLY A CA 1
ATOM 1766 C C . GLY A 1 222 ? 9.497 -7.686 -28.780 1.00 87.62 222 GLY A C 1
ATOM 1767 O O . GLY A 1 222 ? 9.162 -8.786 -28.344 1.00 87.62 222 GLY A O 1
ATOM 1768 N N . GLY A 1 223 ? 9.309 -7.340 -30.058 1.00 87.94 223 GLY A N 1
ATOM 1769 C CA . GLY A 1 223 ? 8.694 -8.226 -31.048 1.00 87.94 223 GLY A CA 1
AT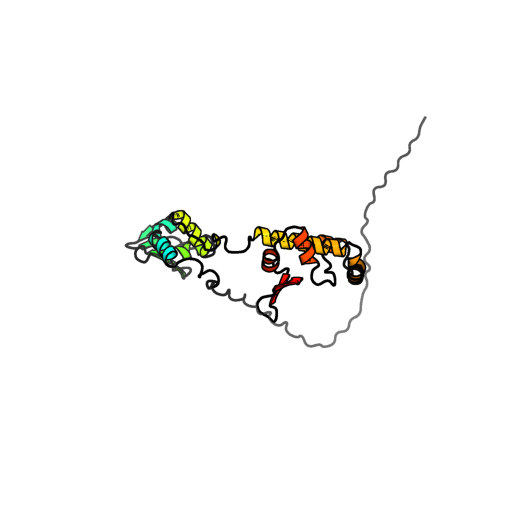OM 1770 C C . GLY A 1 223 ? 9.487 -9.521 -31.265 1.00 87.94 223 GLY A C 1
ATOM 1771 O O . GLY A 1 223 ? 8.901 -10.600 -31.304 1.00 87.94 223 GLY A O 1
ATOM 1772 N N . LYS A 1 224 ? 10.827 -9.456 -31.315 1.00 90.56 224 LYS A N 1
ATOM 1773 C CA . LYS A 1 224 ? 11.686 -10.658 -31.387 1.00 90.56 224 LYS A CA 1
ATOM 1774 C C . LYS A 1 224 ? 11.604 -11.530 -30.131 1.00 90.56 224 LYS A C 1
ATOM 1776 O O . LYS A 1 224 ? 11.754 -12.743 -30.229 1.00 90.56 224 LYS A O 1
ATOM 1781 N N . LYS A 1 225 ? 11.383 -10.922 -28.963 1.00 86.50 225 LYS A N 1
ATOM 1782 C CA . LYS A 1 225 ? 11.194 -11.609 -27.674 1.00 86.50 225 LYS A CA 1
ATOM 1783 C C . LYS A 1 225 ? 9.771 -12.151 -27.475 1.00 86.50 225 LYS A C 1
ATOM 1785 O O . LYS A 1 225 ? 9.541 -12.880 -26.514 1.00 86.50 225 LYS A O 1
ATOM 1790 N N . GLY A 1 226 ? 8.842 -11.840 -28.381 1.00 87.69 226 GLY A N 1
ATOM 1791 C CA . GLY A 1 226 ? 7.455 -12.309 -28.339 1.00 87.69 226 GLY A CA 1
ATOM 1792 C C . GLY A 1 226 ? 6.504 -11.424 -27.529 1.00 87.69 226 GLY A C 1
ATOM 1793 O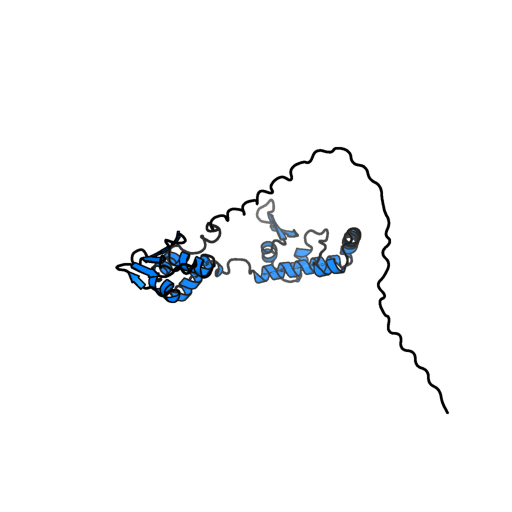 O . GLY A 1 226 ? 5.415 -11.874 -27.183 1.00 87.69 226 GLY A O 1
ATOM 1794 N N . TYR A 1 227 ? 6.883 -10.182 -27.216 1.00 87.06 227 TYR A N 1
ATOM 1795 C CA . TYR A 1 227 ? 5.976 -9.225 -26.582 1.00 87.06 227 TYR A CA 1
ATOM 1796 C C . TYR A 1 227 ? 5.008 -8.625 -27.604 1.00 87.06 227 TYR A C 1
ATOM 1798 O O . TYR A 1 227 ? 5.416 -8.148 -28.664 1.00 87.06 227 TYR A O 1
ATOM 1806 N N . ALA A 1 228 ? 3.722 -8.604 -27.249 1.00 85.69 228 ALA A N 1
ATOM 1807 C CA . ALA A 1 228 ? 2.715 -7.836 -27.971 1.00 85.69 228 ALA A CA 1
ATOM 1808 C C . ALA A 1 228 ? 2.950 -6.327 -27.774 1.00 85.69 228 ALA A C 1
ATOM 1810 O O . ALA A 1 228 ? 3.377 -5.894 -26.698 1.00 85.69 228 ALA A O 1
ATOM 1811 N N . ALA A 1 229 ? 2.652 -5.517 -28.791 1.00 83.50 229 ALA A N 1
ATOM 1812 C CA . ALA A 1 229 ? 2.863 -4.068 -28.732 1.00 83.50 229 ALA A CA 1
ATOM 1813 C C . ALA A 1 229 ? 2.023 -3.414 -27.620 1.00 83.50 229 ALA A C 1
ATOM 1815 O O . ALA A 1 229 ? 2.487 -2.503 -26.939 1.00 83.50 229 ALA A O 1
ATOM 1816 N N . GLU A 1 230 ? 0.825 -3.942 -27.386 1.00 83.94 230 GLU A N 1
ATOM 1817 C CA . GLU A 1 230 ? -0.108 -3.533 -26.339 1.00 83.94 230 GLU A CA 1
ATOM 1818 C C . GLU A 1 230 ? 0.462 -3.787 -24.937 1.00 83.94 230 GLU A C 1
ATOM 1820 O O . GLU A 1 230 ? 0.251 -2.993 -24.023 1.00 83.94 230 GLU A O 1
ATOM 1825 N N . ALA A 1 231 ? 1.225 -4.871 -24.757 1.00 83.38 231 ALA A N 1
ATOM 1826 C CA . ALA A 1 231 ? 1.865 -5.176 -23.479 1.00 83.38 231 ALA A CA 1
ATOM 1827 C C . ALA A 1 231 ? 3.009 -4.194 -23.173 1.00 83.38 231 ALA A C 1
ATOM 1829 O O . ALA A 1 231 ? 3.159 -3.755 -22.033 1.00 83.38 231 ALA A O 1
ATOM 1830 N N . LEU A 1 232 ? 3.785 -3.804 -24.191 1.00 85.88 232 LEU A N 1
ATOM 1831 C CA . LEU A 1 232 ? 4.854 -2.806 -24.052 1.00 85.88 232 LEU A CA 1
ATOM 1832 C C . LEU A 1 232 ? 4.299 -1.390 -23.841 1.00 85.88 232 LEU A C 1
ATOM 1834 O O . LEU A 1 232 ? 4.864 -0.610 -23.073 1.00 85.88 232 LEU A O 1
ATOM 1838 N N . GLU A 1 233 ? 3.172 -1.071 -24.479 1.00 86.62 233 GLU A N 1
ATOM 1839 C CA . GLU A 1 233 ? 2.422 0.161 -24.223 1.00 86.62 233 GLU A CA 1
ATOM 1840 C C . GLU A 1 233 ? 1.923 0.204 -22.774 1.00 86.62 233 GLU A C 1
ATOM 1842 O O . GLU A 1 233 ? 2.155 1.185 -22.068 1.00 86.62 233 GLU A O 1
ATOM 1847 N N . ALA A 1 234 ? 1.303 -0.879 -22.296 1.00 83.81 234 ALA A N 1
ATOM 1848 C CA . ALA A 1 234 ? 0.831 -0.987 -20.919 1.00 83.81 234 ALA A CA 1
ATOM 1849 C C . ALA A 1 234 ? 1.969 -0.873 -19.889 1.00 83.81 234 ALA A C 1
ATOM 1851 O O . ALA A 1 234 ? 1.770 -0.328 -18.802 1.00 83.81 234 ALA A O 1
ATOM 1852 N N . ALA A 1 235 ? 3.172 -1.339 -20.238 1.00 86.12 235 ALA A N 1
ATOM 1853 C CA . ALA A 1 235 ? 4.383 -1.163 -19.437 1.00 86.12 235 ALA A CA 1
ATOM 1854 C C . ALA A 1 235 ? 4.954 0.263 -19.488 1.00 86.12 235 ALA A C 1
ATOM 1856 O O . ALA A 1 235 ? 5.868 0.579 -18.727 1.00 86.12 235 ALA A O 1
ATOM 1857 N N . GLY A 1 236 ? 4.431 1.134 -20.355 1.00 87.25 236 GLY A N 1
ATOM 1858 C CA . GLY A 1 236 ? 4.889 2.510 -20.532 1.00 87.25 236 GLY A CA 1
ATOM 1859 C C . GLY A 1 236 ? 6.217 2.638 -21.282 1.00 87.25 236 GLY A C 1
ATOM 1860 O O . GLY A 1 236 ? 6.826 3.708 -21.234 1.00 87.25 236 GLY A O 1
ATOM 1861 N N . LEU A 1 237 ? 6.655 1.563 -21.943 1.00 87.56 237 LEU A N 1
ATOM 1862 C CA . LEU A 1 237 ? 7.900 1.472 -22.712 1.00 87.56 237 LEU A CA 1
ATOM 1863 C C . LEU A 1 237 ? 7.760 2.032 -24.134 1.00 87.56 237 LEU A C 1
ATOM 1865 O O . LEU A 1 237 ? 8.737 2.464 -24.740 1.00 87.56 237 LEU A O 1
ATOM 1869 N N . VAL A 1 238 ? 6.537 2.016 -24.659 1.00 87.44 238 VAL A N 1
ATOM 1870 C CA . VAL A 1 238 ? 6.196 2.407 -26.026 1.00 87.44 238 VAL A CA 1
ATOM 1871 C C . VAL A 1 238 ? 5.047 3.405 -25.983 1.00 87.44 238 VAL A C 1
ATOM 1873 O O . VAL A 1 238 ? 4.116 3.263 -25.192 1.00 87.44 238 VAL A O 1
ATOM 1876 N N . LEU A 1 239 ? 5.094 4.406 -26.857 1.00 81.88 239 LEU A N 1
ATOM 1877 C CA . LEU A 1 239 ? 4.015 5.359 -27.072 1.00 81.88 239 LEU A CA 1
ATOM 1878 C C . LEU A 1 239 ? 3.275 5.027 -28.368 1.00 81.88 239 LEU A C 1
ATOM 1880 O O . LEU A 1 239 ? 3.886 4.854 -29.425 1.00 81.88 239 LEU A O 1
ATOM 1884 N N . ARG A 1 240 ? 1.941 4.999 -28.310 1.00 76.38 240 ARG A N 1
ATOM 1885 C CA . ARG A 1 240 ? 1.104 4.982 -29.513 1.00 76.38 240 ARG A CA 1
ATOM 1886 C C . ARG A 1 240 ? 0.862 6.393 -30.009 1.00 76.38 240 ARG A C 1
ATOM 1888 O O . ARG A 1 240 ? 0.469 7.283 -29.257 1.00 76.38 240 ARG A O 1
ATOM 1895 N N . LYS A 1 241 ? 1.039 6.578 -31.312 1.00 71.06 241 LYS A N 1
ATOM 1896 C CA . LYS A 1 241 ? 0.603 7.769 -32.032 1.00 71.06 241 LYS A CA 1
ATOM 1897 C C . LYS A 1 241 ? -0.636 7.420 -32.852 1.00 71.06 241 LYS A C 1
ATOM 1899 O O . LYS A 1 241 ? -0.598 6.516 -33.687 1.00 71.06 241 LYS A O 1
ATOM 1904 N N . SER A 1 242 ? -1.722 8.151 -32.625 1.00 53.34 242 SER A N 1
ATOM 1905 C CA . SER A 1 242 ? -2.899 8.147 -33.495 1.00 53.34 242 SER A CA 1
ATOM 1906 C C . SER A 1 242 ? -2.574 8.888 -34.797 1.00 53.34 242 SER A C 1
ATOM 1908 O O . SER A 1 242 ? -2.142 10.045 -34.756 1.00 53.34 242 SER A O 1
ATOM 1910 N N . GLY A 1 243 ? -2.750 8.235 -35.947 1.00 54.84 243 GLY A N 1
ATOM 1911 C CA . GLY A 1 243 ? -2.623 8.873 -37.259 1.00 54.84 243 GLY A CA 1
ATOM 1912 C C . GLY A 1 243 ? -3.699 9.941 -37.506 1.00 54.84 243 GLY A C 1
ATOM 1913 O O . GLY A 1 243 ? -4.764 9.921 -36.896 1.00 54.84 243 GLY A O 1
ATOM 1914 N N . ALA A 1 244 ? -3.430 10.876 -38.426 1.00 52.94 244 ALA A N 1
ATOM 1915 C CA . ALA A 1 244 ? -4.368 11.938 -38.826 1.00 52.94 244 ALA A CA 1
ATOM 1916 C C . ALA A 1 244 ? -5.603 11.417 -39.597 1.00 52.94 244 ALA A C 1
ATOM 1918 O O . ALA A 1 244 ? -6.575 12.142 -39.788 1.00 52.94 244 ALA A O 1
ATOM 1919 N N . SER A 1 245 ? -5.571 10.155 -40.019 1.00 52.44 245 SER A N 1
ATOM 1920 C CA . SER A 1 245 ? -6.699 9.402 -40.560 1.00 52.44 245 SER A CA 1
ATOM 1921 C C . SER A 1 245 ? -6.920 8.231 -39.605 1.00 52.44 245 SER A C 1
ATOM 1923 O O . SER A 1 245 ? -5.984 7.469 -39.368 1.00 52.44 245 SER A O 1
ATOM 1925 N N . GLY A 1 246 ? -8.109 8.138 -39.006 1.00 49.91 246 GLY A N 1
ATOM 1926 C CA . GLY A 1 246 ? -8.410 7.374 -37.783 1.00 49.91 246 GLY A CA 1
ATOM 1927 C C . GLY A 1 246 ? -8.167 5.857 -37.782 1.00 49.91 246 GLY A C 1
ATOM 1928 O O . GLY A 1 246 ? -8.462 5.229 -36.772 1.00 49.91 246 GLY A O 1
ATOM 1929 N N . ASP A 1 247 ? -7.593 5.283 -38.843 1.00 47.94 247 ASP A N 1
ATOM 1930 C CA . ASP A 1 247 ? -7.442 3.832 -39.030 1.00 47.94 247 ASP A CA 1
ATOM 1931 C C . ASP A 1 247 ? -5.979 3.333 -39.047 1.00 47.94 247 ASP A C 1
ATOM 1933 O O . ASP A 1 247 ? -5.736 2.143 -39.234 1.00 47.94 247 ASP A O 1
ATOM 1937 N N . SER A 1 248 ? -4.980 4.201 -38.830 1.00 45.09 248 SER A N 1
ATOM 1938 C CA . SER A 1 248 ? -3.554 3.819 -38.814 1.00 45.09 248 SER A CA 1
ATOM 1939 C C . SER A 1 248 ? -2.901 4.100 -37.458 1.00 45.09 248 SER A C 1
ATOM 1941 O O . SER A 1 248 ? -2.679 5.260 -37.096 1.00 45.09 248 SER A O 1
ATOM 1943 N N . TRP A 1 249 ? -2.525 3.040 -36.736 1.00 50.72 249 TRP A N 1
ATOM 1944 C CA . TRP A 1 249 ? -1.773 3.119 -35.479 1.00 50.72 249 TRP A CA 1
ATOM 1945 C C . TRP A 1 249 ? -0.286 2.876 -35.725 1.00 50.72 249 TRP A C 1
ATOM 1947 O O . TRP A 1 249 ? 0.095 1.863 -36.305 1.00 50.72 249 TRP A O 1
ATOM 1957 N N . SER A 1 250 ? 0.556 3.787 -35.243 1.00 63.62 250 SER A N 1
ATOM 1958 C CA . SER A 1 250 ? 2.013 3.636 -35.264 1.00 63.62 250 SER A CA 1
ATOM 1959 C C . SER A 1 250 ? 2.558 3.756 -33.845 1.00 63.62 250 SER A C 1
ATOM 1961 O O . SER A 1 250 ? 2.245 4.727 -33.149 1.00 63.62 250 SER A O 1
ATOM 1963 N N . SER A 1 251 ? 3.354 2.777 -33.432 1.00 69.00 251 SER A N 1
ATOM 1964 C CA . SER A 1 251 ? 3.991 2.722 -32.118 1.00 69.00 251 SER A CA 1
ATOM 1965 C C . SER A 1 251 ? 5.463 3.112 -32.234 1.00 69.00 251 SER A C 1
ATOM 1967 O O . SER A 1 251 ? 6.115 2.726 -33.204 1.00 69.00 251 SER A O 1
ATOM 1969 N N . TYR A 1 252 ? 5.973 3.856 -31.253 1.00 70.31 252 TYR A N 1
ATOM 1970 C CA . TYR A 1 252 ? 7.369 4.296 -31.179 1.00 70.31 252 TYR A CA 1
ATOM 1971 C C . TYR A 1 252 ? 7.903 4.127 -29.755 1.00 70.31 252 TYR A C 1
ATOM 1973 O O . TYR A 1 252 ? 7.136 4.202 -28.793 1.00 70.31 252 TYR A O 1
ATOM 1981 N N . ASP A 1 253 ? 9.205 3.910 -29.622 1.00 68.94 253 ASP A N 1
ATOM 1982 C CA . ASP A 1 253 ? 9.879 3.832 -28.326 1.00 68.94 253 ASP A CA 1
ATOM 1983 C C . ASP A 1 253 ? 9.761 5.169 -27.564 1.00 68.94 253 ASP A C 1
ATOM 1985 O O . ASP A 1 253 ? 9.653 6.238 -28.176 1.00 68.94 253 ASP A O 1
ATOM 1989 N N . ARG A 1 254 ? 9.741 5.104 -26.228 1.00 64.38 254 ARG A N 1
ATOM 1990 C CA . ARG A 1 254 ? 9.644 6.278 -25.346 1.00 64.38 254 ARG A CA 1
ATOM 1991 C C . ARG A 1 254 ? 10.992 6.930 -25.042 1.00 64.38 254 ARG A C 1
ATOM 1993 O O . ARG A 1 254 ? 11.975 6.187 -24.843 1.00 64.38 254 ARG A O 1
#